Protein AF-A0A1Y1RMB8-F1 (afdb_monomer_lite)

Secondary structure (DSSP, 8-state):
-------------------------TT----S-----------HHHHHHHHHHHHHHHHHHHHHHHHHHHHHHHHHHTTT-TTSEEEEEEEEEEEEE-SSSSSEEEEEEEEPPS-GGGTTEEEE-SSS--EEE-TT-EEEEEEEEEESSGGGS-SEEEEEEEEETTTEEEEEEEESTT------HHHHHHHHHHHHHHHHHHHHHHHHHHHHHHHHHHHHHHHT--

Radius of gyration: 40.77 Å; chains: 1; bounding box: 102×74×93 Å

pLDDT: mean 71.78, std 17.67, range [33.88, 94.31]

Sequence (226 aa):
MTVSPNEYTGSNDLQQDDEIEDRTDDFFSFAGEEDDYEESRGPLGPKLAAAAMMLVAFIIALILLVGGVRTFNEARANEGYEGRSWVISGTIDSVTADLQSDSNVAIYSGALPTDTAMNGKTFISAIADPAQVEAGSQVKFRGSQTGWVSGDFPQEVDALLVQEGDTNLTVARTGDPGSLQPVTADSVASQKRSAMLRLAGAILVFGAGVLGTYRVIRKRNGATAE

Structure (mmCIF, N/CA/C/O backbone):
data_AF-A0A1Y1RMB8-F1
#
_entry.id   AF-A0A1Y1RMB8-F1
#
loop_
_atom_site.group_PDB
_atom_site.id
_atom_site.type_symbol
_atom_site.label_atom_id
_atom_site.label_alt_id
_atom_site.label_comp_id
_atom_site.label_asym_id
_atom_site.label_entity_id
_atom_site.label_seq_id
_atom_site.pdbx_PDB_ins_code
_atom_site.Cartn_x
_atom_site.Cartn_y
_atom_site.Cartn_z
_atom_site.occupancy
_atom_site.B_iso_or_equiv
_atom_site.auth_seq_id
_atom_site.auth_comp_id
_atom_site.auth_asym_id
_atom_site.auth_atom_id
_atom_site.pdbx_PDB_model_num
ATOM 1 N N . MET A 1 1 ? 82.373 -58.681 -32.455 1.00 36.75 1 MET A N 1
ATOM 2 C CA . MET A 1 1 ? 81.147 -59.495 -32.340 1.00 36.75 1 MET A CA 1
ATOM 3 C C . MET A 1 1 ? 80.515 -59.511 -33.725 1.00 36.75 1 MET A C 1
ATOM 5 O O . MET A 1 1 ? 80.302 -58.426 -34.239 1.00 36.75 1 MET A O 1
ATOM 9 N N . THR A 1 2 ? 80.450 -60.701 -34.343 1.00 33.88 2 THR A N 1
ATOM 10 C CA . THR A 1 2 ? 79.543 -61.203 -35.416 1.00 33.88 2 THR A CA 1
ATOM 11 C C . THR A 1 2 ? 78.770 -60.193 -36.287 1.00 33.88 2 THR A C 1
ATOM 13 O O . THR A 1 2 ? 78.196 -59.270 -35.737 1.00 33.88 2 THR A O 1
ATOM 16 N N . VAL A 1 3 ? 78.515 -60.316 -37.594 1.00 35.88 3 VAL A N 1
ATOM 17 C CA . VAL A 1 3 ? 78.610 -61.317 -38.683 1.00 35.88 3 VAL A CA 1
ATOM 18 C C . VAL A 1 3 ? 78.008 -60.548 -39.894 1.00 35.88 3 VAL A C 1
ATOM 20 O O . VAL A 1 3 ? 77.044 -59.814 -39.693 1.00 35.88 3 VAL A O 1
ATOM 23 N N . SER A 1 4 ? 78.512 -60.681 -41.126 1.00 46.84 4 SER A N 1
ATOM 24 C CA . SER A 1 4 ? 77.697 -60.407 -42.339 1.00 46.84 4 SER A CA 1
ATOM 25 C C . SER A 1 4 ? 76.999 -61.708 -42.733 1.00 46.84 4 SER A C 1
ATOM 27 O O . SER A 1 4 ? 77.639 -62.753 -42.581 1.00 46.84 4 SER A O 1
ATOM 29 N N . PRO A 1 5 ? 75.744 -61.705 -43.229 1.00 52.09 5 PRO A N 1
ATOM 30 C CA . PRO A 1 5 ? 75.578 -61.733 -44.698 1.00 52.09 5 PRO A CA 1
ATOM 31 C C . PRO A 1 5 ? 74.215 -61.221 -45.251 1.00 52.09 5 PRO A C 1
ATOM 33 O O . PRO A 1 5 ? 73.266 -61.084 -44.492 1.00 52.09 5 PRO A O 1
ATOM 36 N N . ASN A 1 6 ? 74.186 -60.977 -46.578 1.00 41.75 6 ASN A N 1
ATOM 37 C CA . ASN A 1 6 ? 73.185 -61.354 -47.614 1.00 41.75 6 ASN A CA 1
ATOM 38 C C . ASN A 1 6 ? 71.662 -61.143 -47.373 1.00 41.75 6 ASN A C 1
ATOM 40 O O . ASN A 1 6 ? 71.192 -61.184 -46.253 1.00 41.75 6 ASN A O 1
ATOM 44 N N . GLU A 1 7 ? 70.778 -60.922 -48.356 1.00 36.91 7 GLU A N 1
ATOM 45 C CA . GLU A 1 7 ? 70.615 -61.469 -49.722 1.00 36.91 7 GLU A CA 1
ATOM 46 C C . GLU A 1 7 ? 69.520 -60.614 -50.439 1.00 36.91 7 GLU A C 1
ATOM 48 O O . GLU A 1 7 ? 68.675 -60.037 -49.759 1.00 36.91 7 GLU A O 1
ATOM 53 N N . TYR A 1 8 ? 69.648 -60.295 -51.740 1.00 37.84 8 TYR A N 1
ATOM 54 C CA . TYR A 1 8 ? 68.885 -60.861 -52.889 1.00 37.84 8 TYR A CA 1
ATOM 55 C C . TYR A 1 8 ? 67.345 -60.739 -52.814 1.00 37.84 8 TYR A C 1
ATOM 57 O O . TYR A 1 8 ? 66.761 -60.981 -51.773 1.00 37.84 8 TYR A O 1
ATOM 65 N N . THR A 1 9 ? 66.547 -60.508 -53.861 1.00 37.53 9 THR A N 1
ATOM 66 C CA . THR A 1 9 ? 66.656 -60.163 -55.297 1.00 37.53 9 THR A CA 1
ATOM 67 C C . THR A 1 9 ? 65.223 -60.197 -55.839 1.00 37.53 9 THR A C 1
ATOM 69 O O . THR A 1 9 ? 64.410 -60.970 -55.337 1.00 37.53 9 THR A O 1
ATOM 72 N N . GLY A 1 10 ? 65.002 -59.531 -56.972 1.00 34.19 10 GLY A N 1
ATOM 73 C CA . GLY A 1 10 ? 64.021 -59.957 -57.978 1.00 34.19 10 GLY A CA 1
ATOM 74 C C . GLY A 1 10 ? 62.693 -59.215 -57.880 1.00 34.19 10 GLY A C 1
ATOM 75 O O . GLY A 1 10 ? 62.199 -58.961 -56.792 1.00 34.19 10 GLY A O 1
ATOM 76 N N . SER A 1 11 ? 62.039 -58.824 -58.965 1.00 41.44 11 SER A N 1
ATOM 77 C CA . SER A 1 11 ? 62.218 -59.072 -60.408 1.00 41.44 11 SER A CA 1
ATOM 78 C C . SER A 1 11 ? 61.251 -58.071 -61.084 1.00 41.44 11 SER A C 1
ATOM 80 O O . SER A 1 11 ? 60.232 -57.751 -60.475 1.00 41.44 11 SER A O 1
ATOM 82 N N . ASN A 1 12 ? 61.605 -57.392 -62.183 1.00 39.41 12 ASN A N 1
ATOM 83 C CA . ASN A 1 12 ? 61.287 -57.784 -63.574 1.00 39.41 12 ASN A CA 1
ATOM 84 C C . ASN A 1 12 ? 59.770 -58.001 -63.796 1.00 39.41 12 ASN A C 1
ATOM 86 O O . ASN A 1 12 ? 59.147 -58.716 -63.027 1.00 39.41 12 ASN A O 1
ATOM 90 N N . ASP A 1 13 ? 59.079 -57.509 -64.818 1.00 35.19 13 ASP A N 1
ATOM 91 C CA . ASP A 1 13 ? 59.438 -56.966 -66.124 1.00 35.19 13 ASP A CA 1
ATOM 92 C C . ASP A 1 13 ? 58.171 -56.311 -66.734 1.00 35.19 13 ASP A C 1
ATOM 94 O O . ASP A 1 13 ? 57.103 -56.264 -66.127 1.00 35.19 13 ASP A O 1
ATOM 98 N N . LEU A 1 14 ? 58.365 -55.771 -67.931 1.00 40.53 14 LEU A N 1
ATOM 99 C CA . LEU A 1 14 ? 57.579 -54.851 -68.753 1.00 40.53 14 LEU A CA 1
ATOM 100 C C . LEU A 1 14 ? 56.275 -55.382 -69.399 1.00 40.53 14 LEU A C 1
ATOM 102 O O . LEU A 1 14 ? 56.079 -56.582 -69.534 1.00 40.53 14 LEU A O 1
ATOM 106 N N . GLN A 1 15 ? 55.547 -54.405 -69.979 1.00 39.28 15 GLN A N 1
ATOM 107 C CA . GLN A 1 15 ? 54.589 -54.447 -71.112 1.00 39.28 15 GLN A CA 1
ATOM 108 C C . GLN A 1 15 ? 53.170 -54.994 -70.825 1.00 39.28 15 GLN A C 1
ATOM 110 O O . GLN A 1 15 ? 53.006 -56.120 -70.384 1.00 39.28 15 GLN A O 1
ATOM 115 N N . GLN A 1 16 ? 52.142 -54.128 -70.873 1.00 41.53 16 GLN A N 1
ATOM 116 C CA . GLN A 1 16 ? 51.268 -53.809 -72.034 1.00 41.53 16 GLN A CA 1
ATOM 117 C C . GLN A 1 16 ? 50.315 -54.959 -72.393 1.00 41.53 16 GLN A C 1
ATOM 119 O O . GLN A 1 16 ? 50.762 -55.971 -72.913 1.00 41.53 16 GLN A O 1
ATOM 124 N N . ASP A 1 17 ? 49.023 -54.807 -72.082 1.00 40.44 17 ASP A N 1
ATOM 125 C CA . ASP A 1 17 ? 47.954 -54.585 -73.072 1.00 40.44 17 ASP A CA 1
ATOM 126 C C . ASP A 1 17 ? 46.557 -54.595 -72.405 1.00 40.44 17 ASP A C 1
ATOM 128 O O . ASP A 1 17 ? 46.399 -55.035 -71.267 1.00 40.44 17 ASP A O 1
ATOM 132 N N . ASP A 1 18 ? 45.583 -54.081 -73.162 1.00 43.81 18 ASP A N 1
ATOM 133 C CA . ASP A 1 18 ? 44.122 -54.243 -73.059 1.00 43.81 18 ASP A CA 1
ATOM 134 C C . ASP A 1 18 ? 43.271 -53.142 -72.382 1.00 43.81 18 ASP A C 1
ATOM 136 O O . ASP A 1 18 ? 43.139 -53.015 -71.166 1.00 43.81 18 ASP A O 1
ATOM 140 N N . GLU A 1 19 ? 42.674 -52.349 -73.281 1.00 44.59 19 GLU A N 1
ATOM 141 C CA . GLU A 1 19 ? 41.335 -51.744 -73.284 1.00 44.59 19 GLU A CA 1
ATOM 142 C C . GLU A 1 19 ? 40.461 -51.912 -72.028 1.00 44.59 19 GLU A C 1
ATOM 144 O O . GLU A 1 19 ? 39.952 -52.994 -71.749 1.00 44.59 19 GLU A O 1
ATOM 149 N N . ILE A 1 20 ? 40.099 -50.782 -71.408 1.00 42.00 20 ILE A N 1
ATOM 150 C CA . ILE A 1 20 ? 38.716 -50.555 -70.969 1.00 42.00 20 ILE A CA 1
ATOM 151 C C . ILE A 1 20 ? 38.308 -49.153 -71.428 1.00 42.00 20 ILE A C 1
ATOM 153 O O . ILE A 1 20 ? 38.739 -48.135 -70.889 1.00 42.00 20 ILE A O 1
ATOM 157 N N . GLU A 1 21 ? 37.485 -49.125 -72.469 1.00 48.44 21 GLU A N 1
ATOM 158 C CA . GLU A 1 21 ? 36.633 -47.998 -72.815 1.00 48.44 21 GLU A CA 1
ATOM 159 C C . GLU A 1 21 ? 35.568 -47.896 -71.713 1.00 48.44 21 GLU A C 1
ATOM 161 O O . GLU A 1 21 ? 34.616 -48.672 -71.706 1.00 48.44 21 GLU A O 1
ATOM 166 N N . ASP A 1 22 ? 35.743 -46.982 -70.752 1.00 46.16 22 ASP A N 1
ATOM 167 C CA . ASP A 1 22 ? 34.655 -46.596 -69.855 1.00 46.16 22 ASP A CA 1
ATOM 168 C C . ASP A 1 22 ? 34.477 -45.079 -69.823 1.00 46.16 22 ASP A C 1
ATOM 170 O O . ASP A 1 22 ? 35.371 -44.270 -69.568 1.00 46.16 22 ASP A O 1
ATOM 174 N N . ARG A 1 23 ? 33.259 -44.726 -70.188 1.00 51.09 23 ARG A N 1
ATOM 175 C CA . ARG A 1 23 ? 32.706 -43.405 -70.395 1.00 51.09 23 ARG A CA 1
ATOM 176 C C . ARG A 1 23 ? 32.239 -42.872 -69.049 1.00 51.09 23 ARG A C 1
ATOM 178 O O . ARG A 1 23 ? 31.164 -43.279 -68.639 1.00 51.09 23 ARG A O 1
ATOM 185 N N . THR A 1 24 ? 32.997 -41.954 -68.451 1.00 48.81 24 THR A N 1
ATOM 186 C CA . THR A 1 24 ? 32.641 -41.001 -67.367 1.00 48.81 24 THR A CA 1
ATOM 187 C C . THR A 1 24 ? 33.987 -40.504 -66.823 1.00 48.81 24 THR A C 1
ATOM 189 O O . THR A 1 24 ? 34.801 -41.313 -66.409 1.00 48.81 24 THR A O 1
ATOM 192 N N . ASP A 1 25 ? 34.399 -39.245 -66.940 1.00 44.91 25 ASP A N 1
ATOM 193 C CA . ASP A 1 25 ? 33.859 -38.141 -66.157 1.00 44.91 25 ASP A CA 1
ATOM 194 C C . ASP A 1 25 ? 34.480 -36.805 -66.609 1.00 44.91 25 ASP A C 1
ATOM 196 O O . ASP A 1 25 ? 35.634 -36.496 -66.301 1.00 44.91 25 ASP A O 1
ATOM 200 N N . ASP A 1 26 ? 33.672 -35.959 -67.251 1.00 46.50 26 ASP A N 1
ATOM 201 C CA . ASP A 1 26 ? 33.851 -34.500 -67.302 1.00 46.50 26 ASP A CA 1
ATOM 202 C C . ASP A 1 26 ? 33.587 -33.889 -65.902 1.00 46.50 26 ASP A C 1
ATOM 204 O O . ASP A 1 26 ? 32.696 -33.060 -65.723 1.00 46.50 26 ASP A O 1
ATOM 208 N N . PHE A 1 27 ? 34.298 -34.347 -64.863 1.00 48.06 27 PHE A N 1
ATOM 209 C CA . PHE A 1 27 ? 34.035 -33.959 -63.464 1.00 48.06 27 PHE A CA 1
ATOM 210 C C . PHE A 1 27 ? 35.146 -33.098 -62.833 1.00 48.06 27 PHE A C 1
ATOM 212 O O . PHE A 1 27 ? 34.933 -32.495 -61.784 1.00 48.06 27 PHE A O 1
ATOM 219 N N . PHE A 1 28 ? 36.320 -32.967 -63.466 1.00 44.88 28 PHE A N 1
ATOM 220 C CA . PHE A 1 28 ? 37.483 -32.300 -62.853 1.00 44.88 28 PHE A CA 1
ATOM 221 C C . PHE A 1 28 ? 38.149 -31.203 -63.703 1.00 44.88 28 PHE A C 1
ATOM 223 O O . PHE A 1 28 ? 39.352 -30.978 -63.585 1.00 44.88 28 PHE A O 1
ATOM 230 N N . SER A 1 29 ? 37.387 -30.448 -64.500 1.00 49.78 29 SER A N 1
ATOM 231 C CA . SER A 1 29 ? 37.848 -29.153 -65.038 1.00 49.78 29 SER A CA 1
ATOM 232 C C . SER A 1 29 ? 37.195 -27.967 -64.313 1.00 49.78 29 SER A C 1
ATOM 234 O O . SER A 1 29 ? 36.614 -27.088 -64.941 1.00 49.78 29 SER A O 1
ATOM 236 N N . PHE A 1 30 ? 37.288 -27.923 -62.983 1.00 48.44 30 PHE A N 1
ATOM 237 C CA . PHE A 1 30 ? 37.061 -26.691 -62.216 1.00 48.44 30 PHE A CA 1
ATOM 238 C C . PHE A 1 30 ? 38.397 -25.964 -62.052 1.00 48.44 30 PHE A C 1
ATOM 240 O O . PHE A 1 30 ? 39.021 -25.985 -60.995 1.00 48.44 30 PHE A O 1
ATOM 247 N N . ALA A 1 31 ? 38.868 -25.357 -63.138 1.00 53.72 31 ALA A N 1
ATOM 248 C CA . ALA A 1 31 ? 39.937 -24.373 -63.090 1.00 53.72 31 ALA A CA 1
ATOM 249 C C . ALA A 1 31 ? 39.354 -23.023 -63.517 1.00 53.72 31 ALA A C 1
ATOM 251 O O . ALA A 1 31 ? 39.164 -22.781 -64.704 1.00 53.72 31 ALA A O 1
ATOM 252 N N . GLY A 1 32 ? 39.107 -22.158 -62.531 1.00 54.03 32 GLY A N 1
ATOM 253 C CA . GLY A 1 32 ? 39.120 -20.711 -62.735 1.00 54.03 32 GLY A CA 1
ATOM 254 C C . GLY A 1 32 ? 37.791 -20.028 -63.040 1.00 54.03 32 GLY A C 1
ATOM 255 O O . GLY A 1 32 ? 37.734 -19.252 -63.982 1.00 54.03 32 GLY A O 1
ATOM 256 N N . GLU A 1 33 ? 36.773 -20.238 -62.209 1.00 47.31 33 GLU A N 1
ATOM 257 C CA . GLU A 1 33 ? 35.762 -19.202 -61.954 1.00 47.31 33 GLU A CA 1
ATOM 258 C C . GLU A 1 33 ? 35.290 -19.354 -60.500 1.00 47.31 33 GLU A C 1
ATOM 260 O O . GLU A 1 33 ? 34.179 -19.778 -60.192 1.00 47.31 33 GLU A O 1
ATOM 265 N N . GLU A 1 34 ? 36.212 -19.087 -59.570 1.00 47.06 34 GLU A N 1
ATOM 266 C CA . GLU A 1 34 ? 35.826 -18.600 -58.247 1.00 47.06 34 GLU A CA 1
ATOM 267 C C . GLU A 1 34 ?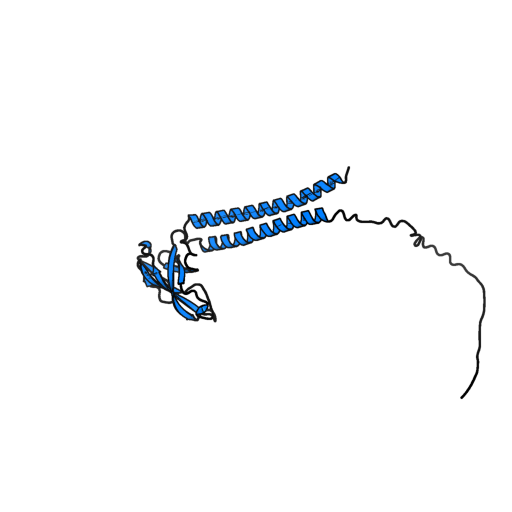 35.278 -17.187 -58.467 1.00 47.06 34 GLU A C 1
ATOM 269 O O . GLU A 1 34 ? 35.978 -16.190 -58.305 1.00 47.06 34 GLU A O 1
ATOM 274 N N . ASP A 1 35 ? 34.023 -17.104 -58.907 1.00 43.78 35 ASP A N 1
ATOM 275 C CA . ASP A 1 35 ? 33.212 -15.943 -58.588 1.00 43.78 35 ASP A CA 1
ATOM 276 C C . ASP A 1 35 ? 33.078 -15.956 -57.069 1.00 43.78 35 ASP A C 1
ATOM 278 O O . ASP A 1 35 ? 32.252 -16.665 -56.483 1.00 43.78 35 ASP A O 1
ATOM 282 N N . ASP A 1 36 ? 33.973 -15.209 -56.431 1.00 40.34 36 ASP A N 1
ATOM 283 C CA . ASP A 1 36 ? 33.836 -14.768 -55.063 1.00 40.34 36 ASP A CA 1
ATOM 284 C C . ASP A 1 36 ? 32.428 -14.184 -54.912 1.00 40.34 36 ASP A C 1
ATOM 286 O O . ASP A 1 36 ? 32.159 -13.017 -55.208 1.00 40.34 36 ASP A O 1
ATOM 290 N N . TYR A 1 37 ? 31.505 -14.988 -54.387 1.00 44.53 37 TYR A N 1
ATOM 291 C CA . TYR A 1 37 ? 30.363 -14.473 -53.655 1.00 44.53 37 TYR A CA 1
ATOM 292 C C . TYR A 1 37 ? 30.914 -13.849 -52.369 1.00 44.53 37 TYR A C 1
ATOM 294 O O . TYR A 1 37 ? 30.660 -14.320 -51.258 1.00 44.53 37 TYR A O 1
ATOM 302 N N . GLU A 1 38 ? 31.659 -12.749 -52.502 1.00 44.88 38 GLU A N 1
ATOM 303 C CA . GLU A 1 38 ? 31.630 -11.717 -51.493 1.00 44.88 38 GLU A CA 1
ATOM 304 C C . GLU A 1 38 ? 30.163 -11.296 -51.417 1.00 44.88 38 GLU A C 1
ATOM 306 O O . GLU A 1 38 ? 29.687 -10.426 -52.150 1.00 44.88 38 GLU A O 1
ATOM 311 N N . GLU A 1 39 ? 29.403 -11.947 -50.531 1.00 47.41 39 GLU A N 1
ATOM 312 C CA . GLU A 1 39 ? 28.213 -11.351 -49.957 1.00 47.41 39 GLU A CA 1
ATOM 313 C C . GLU A 1 39 ? 28.717 -10.050 -49.352 1.00 47.41 39 GLU A C 1
ATOM 315 O O . GLU A 1 39 ? 29.247 -10.036 -48.238 1.00 47.41 39 GLU A O 1
ATOM 320 N N . SER A 1 40 ? 28.674 -8.985 -50.159 1.00 46.59 40 SER A N 1
ATOM 321 C CA . SER A 1 40 ? 29.260 -7.707 -49.828 1.00 46.59 40 SER A CA 1
ATOM 322 C C . SER A 1 40 ? 28.612 -7.320 -48.515 1.00 46.59 40 SER A C 1
ATOM 324 O O . SER A 1 40 ? 27.416 -7.003 -48.454 1.00 46.59 40 SER A O 1
ATOM 326 N N . ARG A 1 41 ? 29.371 -7.478 -47.423 1.00 55.31 41 ARG A N 1
ATOM 327 C CA . ARG A 1 41 ? 28.952 -7.130 -46.072 1.00 55.31 41 ARG A CA 1
ATOM 328 C C . ARG A 1 41 ? 28.900 -5.616 -46.072 1.00 55.31 41 ARG A C 1
ATOM 330 O O . ARG A 1 41 ? 29.806 -4.947 -45.585 1.00 55.31 41 ARG A O 1
ATOM 337 N N . GLY A 1 42 ? 27.834 -5.080 -46.669 1.00 57.84 42 GLY A N 1
ATOM 338 C CA . GLY A 1 42 ? 27.555 -3.661 -46.706 1.00 57.84 42 GLY A CA 1
ATOM 339 C C . GLY A 1 42 ? 27.672 -3.135 -45.281 1.00 57.84 42 GLY A C 1
ATOM 340 O O . GLY A 1 42 ? 27.341 -3.876 -44.344 1.00 57.84 42 GLY A O 1
ATOM 341 N N . PRO A 1 43 ? 28.178 -1.904 -45.109 1.00 57.47 43 PRO A N 1
ATOM 342 C CA . PRO A 1 43 ? 28.735 -1.431 -43.852 1.00 57.47 43 PRO A CA 1
ATOM 343 C C . PRO A 1 43 ? 27.833 -1.828 -42.683 1.00 57.47 43 PRO A C 1
ATOM 345 O O . PRO A 1 43 ? 26.634 -1.541 -42.676 1.00 57.47 43 PRO A O 1
ATOM 348 N N . LEU A 1 44 ? 28.401 -2.534 -41.703 1.00 59.91 44 LEU A N 1
ATOM 349 C CA . LEU A 1 44 ? 27.686 -2.988 -40.505 1.00 59.91 44 LEU A CA 1
ATOM 350 C C . LEU A 1 44 ? 27.016 -1.817 -39.764 1.00 59.91 44 LEU A C 1
ATOM 352 O O . LEU A 1 44 ? 26.006 -2.020 -39.100 1.00 59.91 44 LEU A O 1
ATOM 356 N N . GLY A 1 45 ? 27.515 -0.589 -39.944 1.00 65.19 45 GLY A N 1
ATOM 357 C C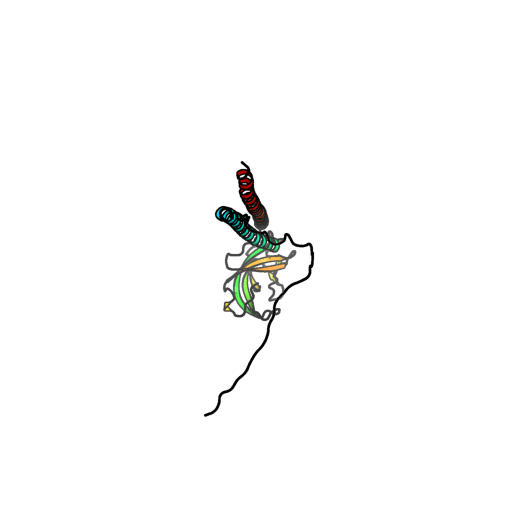A . GLY A 1 45 ? 27.016 0.648 -39.335 1.00 65.19 45 GLY A CA 1
ATOM 358 C C . GLY A 1 45 ? 25.491 0.825 -39.384 1.00 65.19 45 GLY A C 1
ATOM 359 O O . GLY A 1 45 ? 24.869 0.846 -38.328 1.00 65.19 45 GLY A O 1
ATOM 360 N N . PRO A 1 46 ? 24.841 0.920 -40.557 1.00 64.56 46 PRO A N 1
ATOM 361 C CA . PRO A 1 46 ? 23.387 1.088 -40.662 1.00 64.56 46 PRO A CA 1
ATOM 362 C C . PRO A 1 46 ? 22.552 -0.096 -40.148 1.00 64.56 46 PRO A C 1
ATOM 364 O O . PRO A 1 46 ? 21.491 0.133 -39.566 1.00 64.56 46 PRO A O 1
ATOM 367 N N . LYS A 1 47 ? 23.000 -1.350 -40.328 1.00 67.56 47 LYS A N 1
ATOM 368 C CA . LYS A 1 47 ? 22.298 -2.531 -39.777 1.00 67.56 47 LYS A CA 1
ATOM 369 C C . LYS A 1 47 ? 22.372 -2.533 -38.243 1.00 67.56 47 LYS A C 1
ATOM 371 O O . LYS A 1 47 ? 21.357 -2.747 -37.586 1.00 67.56 47 LYS A O 1
ATOM 376 N N . LEU A 1 48 ? 23.541 -2.212 -37.687 1.00 73.56 48 LEU A N 1
ATOM 377 C CA . LEU A 1 48 ? 23.753 -2.043 -36.250 1.00 73.56 48 LEU A CA 1
ATOM 378 C C . LEU A 1 48 ? 22.992 -0.831 -35.696 1.00 73.56 48 LEU A C 1
ATOM 380 O O . LEU A 1 48 ? 22.433 -0.927 -34.612 1.00 73.56 48 LEU A O 1
ATOM 384 N N . ALA A 1 49 ? 22.889 0.274 -36.439 1.00 73.69 49 ALA A N 1
ATOM 385 C CA . ALA A 1 49 ? 22.121 1.453 -36.032 1.00 73.69 49 ALA A CA 1
ATOM 386 C C . ALA A 1 49 ? 20.607 1.180 -35.999 1.00 73.69 49 ALA A C 1
ATOM 388 O O . ALA A 1 49 ? 19.926 1.589 -35.060 1.00 73.69 49 ALA A O 1
ATOM 389 N N . ALA A 1 50 ? 20.076 0.451 -36.987 1.00 73.12 50 ALA A N 1
ATOM 390 C CA . ALA A 1 50 ? 18.683 0.005 -36.979 1.00 73.12 50 ALA A CA 1
ATOM 391 C C . ALA A 1 50 ? 18.413 -0.981 -35.827 1.00 73.12 50 ALA A C 1
ATOM 393 O O . ALA A 1 50 ? 17.424 -0.826 -35.110 1.00 73.12 50 ALA A O 1
ATOM 394 N N . ALA A 1 51 ? 19.315 -1.942 -35.600 1.00 76.56 51 ALA A N 1
ATOM 395 C CA . ALA A 1 51 ? 19.225 -2.868 -34.472 1.00 76.56 51 ALA A CA 1
ATOM 396 C C . ALA A 1 51 ? 19.302 -2.139 -33.118 1.00 76.56 51 ALA A C 1
ATOM 398 O O . ALA A 1 51 ? 18.512 -2.428 -32.223 1.00 76.56 51 ALA A O 1
ATOM 399 N N . ALA A 1 52 ? 20.182 -1.143 -32.982 1.00 78.44 52 ALA A N 1
ATOM 400 C CA . ALA A 1 52 ? 20.304 -0.326 -31.778 1.00 78.44 52 ALA A CA 1
ATOM 401 C C . ALA A 1 52 ? 19.040 0.509 -31.519 1.00 78.44 52 ALA A C 1
ATOM 403 O O . ALA A 1 52 ? 18.556 0.545 -30.390 1.00 78.44 52 ALA A O 1
ATOM 404 N N . MET A 1 53 ? 18.449 1.123 -32.552 1.00 76.31 53 MET A N 1
ATOM 405 C CA . MET A 1 53 ? 17.172 1.838 -32.414 1.00 76.31 53 MET A CA 1
ATOM 406 C C . MET A 1 53 ? 16.034 0.910 -31.978 1.00 76.31 53 MET A C 1
ATOM 408 O O . MET A 1 53 ? 15.244 1.278 -31.109 1.00 76.31 53 MET A O 1
ATOM 412 N N . MET A 1 54 ? 15.968 -0.303 -32.534 1.00 78.44 54 MET A N 1
ATOM 413 C CA . MET A 1 54 ? 14.978 -1.302 -32.127 1.00 78.44 54 MET A CA 1
ATOM 414 C C . MET A 1 54 ? 15.183 -1.748 -30.679 1.00 78.44 54 MET A C 1
ATOM 416 O O . MET A 1 54 ? 14.215 -1.840 -29.929 1.00 78.44 54 MET A O 1
ATOM 420 N N . LEU A 1 55 ? 16.434 -1.977 -30.273 1.00 81.06 55 LEU A N 1
ATOM 421 C CA . LEU A 1 55 ? 16.788 -2.363 -28.911 1.00 81.06 55 LEU A CA 1
ATOM 422 C C . LEU A 1 55 ? 16.385 -1.278 -27.904 1.00 81.06 55 LEU A C 1
ATOM 424 O O . LEU A 1 55 ? 15.763 -1.580 -26.890 1.00 81.06 55 LEU A O 1
ATOM 428 N N . VAL A 1 56 ? 16.677 -0.010 -28.202 1.00 83.75 56 VAL A N 1
ATOM 429 C CA . VAL A 1 56 ? 16.293 1.121 -27.345 1.00 83.75 56 VAL A CA 1
ATOM 430 C C . VAL A 1 56 ? 14.770 1.245 -27.252 1.00 83.75 56 VAL A C 1
ATOM 432 O O . VAL A 1 56 ? 14.237 1.348 -26.148 1.00 83.75 56 VAL A O 1
ATOM 435 N N . ALA A 1 57 ? 14.052 1.173 -28.377 1.00 76.62 57 ALA A N 1
ATOM 436 C CA . ALA A 1 57 ? 12.588 1.209 -28.381 1.00 76.62 57 ALA A CA 1
ATOM 437 C C . ALA A 1 57 ? 11.982 0.040 -27.585 1.00 76.62 57 ALA A C 1
ATOM 439 O O . ALA A 1 57 ? 11.017 0.231 -26.845 1.00 76.62 57 ALA A O 1
ATOM 440 N N . PHE A 1 58 ? 12.574 -1.152 -27.689 1.00 79.94 58 PHE A N 1
ATOM 441 C CA . PHE A 1 58 ? 12.157 -2.333 -26.941 1.00 79.94 58 PHE A CA 1
ATOM 442 C C . PHE A 1 58 ? 12.377 -2.175 -25.431 1.00 79.94 58 PHE A C 1
ATOM 444 O O . PHE A 1 58 ? 11.470 -2.461 -24.652 1.00 79.94 58 PHE A O 1
ATOM 451 N N . ILE A 1 59 ? 13.535 -1.661 -25.007 1.00 84.31 59 ILE A N 1
ATOM 452 C CA . ILE A 1 59 ? 13.825 -1.400 -23.589 1.00 84.31 59 ILE A CA 1
ATOM 453 C C . ILE A 1 59 ? 12.850 -0.359 -23.022 1.00 84.31 59 ILE A C 1
ATOM 455 O O . ILE A 1 59 ? 12.288 -0.564 -21.947 1.00 84.31 59 ILE A O 1
ATOM 459 N N . ILE A 1 60 ? 12.591 0.727 -23.755 1.00 80.81 60 ILE A N 1
ATOM 460 C CA . ILE A 1 60 ? 11.625 1.755 -23.337 1.00 80.81 60 ILE A CA 1
ATOM 461 C C . ILE A 1 60 ? 10.213 1.162 -23.234 1.00 80.81 60 ILE A C 1
ATOM 463 O O . ILE A 1 60 ? 9.518 1.404 -22.247 1.00 80.81 60 ILE A O 1
ATOM 467 N N . ALA A 1 61 ? 9.796 0.348 -24.208 1.00 77.88 61 ALA A N 1
ATOM 468 C CA . ALA A 1 61 ? 8.505 -0.332 -24.171 1.00 77.88 61 ALA A CA 1
ATOM 469 C C . ALA A 1 61 ? 8.393 -1.279 -22.965 1.00 77.88 61 ALA A C 1
ATOM 471 O O . ALA A 1 61 ? 7.366 -1.274 -22.289 1.00 77.88 61 ALA A O 1
ATOM 472 N N . LEU A 1 62 ? 9.453 -2.026 -22.641 1.00 78.38 62 LEU A N 1
ATOM 473 C CA . LEU A 1 62 ? 9.503 -2.881 -21.454 1.00 78.38 62 LEU A CA 1
ATOM 474 C C . LEU A 1 62 ? 9.354 -2.083 -20.158 1.00 78.38 62 LEU A C 1
ATOM 476 O O . LEU A 1 62 ? 8.556 -2.462 -19.304 1.00 78.38 62 LEU A O 1
ATOM 480 N N . ILE A 1 63 ? 10.070 -0.965 -20.016 1.00 79.62 63 ILE A N 1
ATOM 481 C CA . ILE A 1 63 ? 9.968 -0.099 -18.832 1.00 79.62 63 ILE A CA 1
ATOM 482 C C . ILE A 1 63 ? 8.535 0.426 -18.672 1.00 79.62 63 ILE A C 1
ATOM 484 O O . ILE A 1 63 ? 7.970 0.366 -17.577 1.00 79.62 63 ILE A O 1
ATOM 488 N N . LEU A 1 64 ? 7.922 0.893 -19.763 1.00 71.94 64 LEU A N 1
ATOM 489 C CA . LEU A 1 64 ? 6.539 1.373 -19.758 1.00 71.94 64 LEU A CA 1
ATOM 490 C C . LEU A 1 64 ? 5.542 0.264 -19.406 1.00 71.94 64 LEU A C 1
ATOM 492 O O . LEU A 1 64 ? 4.581 0.519 -18.680 1.00 71.94 64 LEU A O 1
ATOM 496 N N . LEU A 1 65 ? 5.778 -0.959 -19.880 1.00 72.81 65 LEU A N 1
ATOM 497 C CA . LEU A 1 65 ? 4.901 -2.102 -19.646 1.00 72.81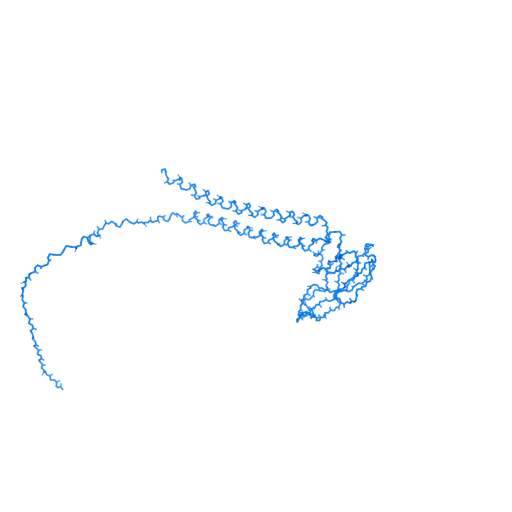 65 LEU A CA 1
ATOM 498 C C . LEU A 1 65 ? 5.009 -2.603 -18.200 1.00 72.81 65 LEU A C 1
ATOM 500 O O . LEU A 1 65 ? 3.984 -2.783 -17.546 1.00 72.81 65 LEU A O 1
ATOM 504 N N . VAL A 1 66 ? 6.222 -2.724 -17.651 1.00 70.56 66 VAL A N 1
ATOM 505 C CA . VAL A 1 66 ? 6.444 -3.073 -16.235 1.00 70.56 66 VAL A CA 1
ATOM 506 C C . VAL A 1 66 ? 5.855 -2.005 -15.309 1.00 70.56 66 VAL A C 1
ATOM 508 O O . VAL A 1 66 ? 5.138 -2.332 -14.359 1.00 70.56 66 VAL A O 1
ATOM 511 N N . GLY A 1 67 ? 6.100 -0.725 -15.604 1.00 64.69 67 GLY A N 1
ATOM 512 C CA . GLY A 1 67 ? 5.512 0.386 -14.856 1.00 64.69 67 GLY A CA 1
ATOM 513 C C . GLY A 1 67 ? 3.984 0.439 -14.969 1.00 64.69 67 GLY A C 1
ATOM 514 O O . GLY A 1 67 ? 3.312 0.765 -13.993 1.00 64.69 67 GLY A O 1
ATOM 515 N N . GLY A 1 68 ? 3.431 0.090 -16.134 1.00 59.47 68 GLY A N 1
ATOM 516 C CA . GLY A 1 68 ? 1.992 0.003 -16.381 1.00 59.47 68 GLY A CA 1
ATOM 517 C C . GLY A 1 68 ? 1.321 -1.122 -15.593 1.00 59.47 68 GLY A C 1
ATOM 518 O O . GLY A 1 68 ? 0.321 -0.873 -14.919 1.00 59.47 68 GLY A O 1
ATOM 519 N N . VAL A 1 69 ? 1.897 -2.329 -15.610 1.00 61.91 69 VAL A N 1
ATOM 520 C CA . VAL A 1 69 ? 1.382 -3.497 -14.871 1.00 61.91 69 VAL A CA 1
ATOM 521 C C . VAL A 1 69 ? 1.373 -3.241 -13.365 1.00 61.91 69 VAL A C 1
ATOM 523 O O . VAL A 1 69 ? 0.374 -3.538 -12.714 1.00 61.91 69 VAL A O 1
ATOM 526 N N . ARG A 1 70 ? 2.428 -2.628 -12.807 1.00 61.12 70 ARG A N 1
ATOM 527 C CA . ARG A 1 70 ? 2.438 -2.243 -11.384 1.00 61.12 70 ARG A CA 1
ATOM 528 C C . ARG A 1 70 ? 1.300 -1.287 -11.042 1.00 61.12 70 ARG A C 1
ATOM 530 O O . ARG A 1 70 ? 0.519 -1.586 -10.146 1.00 61.12 70 ARG A O 1
ATOM 537 N N . THR A 1 71 ? 1.132 -0.209 -11.811 1.00 59.19 71 THR A N 1
ATOM 538 C CA . THR A 1 71 ? 0.035 0.741 -11.564 1.00 59.19 71 THR A CA 1
ATOM 539 C C . THR A 1 71 ? -1.350 0.142 -11.766 1.00 59.19 71 THR A C 1
ATOM 541 O O . THR A 1 71 ? -2.296 0.552 -11.104 1.00 59.19 71 THR A O 1
ATOM 544 N N . PHE A 1 72 ? -1.490 -0.837 -12.662 1.00 56.72 72 PHE A N 1
ATOM 545 C CA . PHE A 1 72 ? -2.753 -1.539 -12.859 1.00 56.72 72 PHE A CA 1
ATOM 546 C C . PHE A 1 72 ? -3.072 -2.473 -11.685 1.00 56.72 72 PHE A C 1
ATOM 548 O O . PHE A 1 72 ? -4.214 -2.522 -11.238 1.00 56.72 72 PHE A O 1
ATOM 555 N N . ASN A 1 73 ? -2.069 -3.169 -11.144 1.00 58.34 73 ASN A N 1
ATOM 556 C CA . ASN A 1 73 ? -2.235 -3.997 -9.950 1.00 58.34 73 ASN A CA 1
ATOM 557 C C . ASN A 1 73 ? -2.540 -3.152 -8.708 1.00 58.34 73 ASN A C 1
ATOM 559 O O . ASN A 1 73 ? -3.404 -3.536 -7.928 1.00 58.34 73 ASN A O 1
ATOM 563 N N . GLU A 1 74 ? -1.906 -1.988 -8.552 1.00 57.88 74 GLU A N 1
ATOM 564 C CA . GLU A 1 74 ? -2.246 -1.015 -7.503 1.00 57.88 74 GLU A CA 1
ATOM 565 C C . GLU A 1 74 ? -3.681 -0.496 -7.663 1.00 57.88 74 GLU A C 1
ATOM 567 O O . GLU A 1 74 ? -4.434 -0.471 -6.694 1.00 57.88 74 GLU A O 1
ATOM 572 N N . ALA A 1 75 ? -4.097 -0.153 -8.888 1.00 54.03 75 ALA A N 1
ATOM 573 C CA . ALA A 1 75 ? -5.462 0.289 -9.166 1.00 54.03 75 ALA A CA 1
ATOM 574 C C . ALA A 1 75 ? -6.493 -0.807 -8.860 1.00 54.03 75 ALA A C 1
ATOM 576 O O . ALA A 1 75 ? -7.526 -0.515 -8.268 1.00 54.03 75 ALA A O 1
ATOM 577 N N . ARG A 1 76 ? -6.202 -2.067 -9.207 1.00 56.88 76 ARG A N 1
ATOM 578 C CA . ARG A 1 76 ? -7.071 -3.217 -8.916 1.00 56.88 76 ARG A CA 1
ATOM 579 C C . ARG A 1 76 ? -7.103 -3.563 -7.429 1.00 56.88 76 ARG A C 1
ATOM 581 O O . ARG A 1 76 ? -8.154 -3.913 -6.912 1.00 56.88 76 ARG A O 1
ATOM 588 N N . ALA A 1 77 ? -5.977 -3.428 -6.732 1.00 58.78 77 ALA A N 1
ATOM 589 C CA . ALA A 1 77 ? -5.915 -3.583 -5.283 1.00 58.78 77 ALA A CA 1
ATOM 590 C C . ALA A 1 77 ? -6.661 -2.465 -4.537 1.00 58.78 77 ALA A C 1
ATOM 592 O O . ALA A 1 77 ? -6.970 -2.641 -3.367 1.00 58.78 77 ALA A O 1
ATOM 593 N N . ASN A 1 78 ? -6.936 -1.332 -5.193 1.00 59.12 78 ASN A N 1
ATOM 594 C CA . ASN A 1 78 ? -7.687 -0.203 -4.644 1.00 59.12 78 ASN A CA 1
ATOM 595 C C . ASN A 1 78 ? -9.147 -0.133 -5.156 1.00 59.12 78 ASN A C 1
ATOM 597 O O . ASN A 1 78 ? -9.908 0.723 -4.698 1.00 59.12 78 ASN A O 1
ATOM 601 N N . GLU A 1 79 ? -9.557 -0.999 -6.095 1.00 57.62 79 GLU A N 1
ATOM 602 C CA . GLU A 1 79 ? -10.942 -1.065 -6.580 1.00 57.62 79 GLU A CA 1
ATOM 603 C C . GLU A 1 79 ? -11.877 -1.478 -5.433 1.00 57.62 79 GLU A C 1
ATOM 605 O O . GLU A 1 79 ? -11.722 -2.541 -4.842 1.00 57.62 79 GLU A O 1
ATOM 610 N N . GLY A 1 80 ? -12.864 -0.630 -5.124 1.00 57.59 80 GLY A N 1
ATOM 611 C CA . GLY A 1 80 ? -13.836 -0.860 -4.046 1.00 57.59 80 GLY A CA 1
ATOM 612 C C . GLY A 1 80 ? -13.569 -0.090 -2.747 1.00 57.59 80 GLY A C 1
ATOM 613 O O . GLY A 1 80 ? -14.450 -0.049 -1.891 1.00 57.59 80 GLY A O 1
ATOM 614 N N . TYR A 1 81 ? -12.419 0.582 -2.613 1.00 66.88 81 TYR A N 1
ATOM 615 C CA . TYR A 1 81 ? -12.074 1.388 -1.424 1.00 66.88 81 TYR A CA 1
ATOM 616 C C . TYR A 1 81 ? -12.382 2.886 -1.568 1.00 66.88 81 TYR A C 1
ATOM 618 O O . TYR A 1 81 ? -12.095 3.680 -0.666 1.00 66.88 81 TYR A O 1
ATOM 626 N N . GLU A 1 82 ? -12.960 3.282 -2.704 1.00 66.69 82 GLU A N 1
ATOM 627 C CA . GLU A 1 82 ? -13.244 4.673 -3.056 1.00 66.69 82 GLU A CA 1
ATOM 628 C C . GLU A 1 82 ? -14.181 5.328 -2.032 1.00 66.69 82 GLU A C 1
ATOM 630 O O . GLU A 1 82 ? -15.326 4.908 -1.851 1.00 66.69 82 GLU A O 1
ATOM 635 N N . GLY A 1 83 ? -13.683 6.358 -1.338 1.00 65.94 83 GLY A N 1
ATOM 636 C CA . GLY A 1 83 ? -14.456 7.082 -0.319 1.00 65.94 83 GLY A CA 1
ATOM 637 C C . GLY A 1 83 ? -14.787 6.253 0.929 1.00 65.94 83 GLY A C 1
ATOM 638 O O . GLY A 1 83 ? -15.633 6.651 1.726 1.00 65.94 83 GLY A O 1
ATOM 639 N N . ARG A 1 84 ? -14.139 5.094 1.086 1.00 80.50 84 ARG A N 1
ATOM 640 C CA . ARG A 1 84 ? -14.327 4.127 2.177 1.00 80.50 84 ARG A CA 1
ATOM 641 C C . ARG A 1 84 ? -12.996 3.709 2.794 1.00 80.50 84 ARG A C 1
ATOM 643 O O . ARG A 1 84 ? -12.865 2.605 3.318 1.00 80.50 84 ARG A O 1
ATOM 650 N N . SER A 1 85 ? -11.991 4.565 2.675 1.00 85.81 85 SER A N 1
ATOM 651 C CA . SER A 1 85 ? -10.660 4.299 3.191 1.00 85.81 85 SER A CA 1
ATOM 652 C C . SER A 1 85 ? -10.074 5.511 3.884 1.00 85.81 85 SER A C 1
ATOM 654 O O . SER A 1 85 ? -10.357 6.657 3.536 1.00 85.81 85 SER A O 1
ATOM 656 N N . TRP A 1 86 ? -9.244 5.226 4.875 1.00 88.12 86 TRP A N 1
ATOM 657 C CA . TRP A 1 86 ? -8.586 6.215 5.711 1.00 88.12 86 TRP A CA 1
ATOM 658 C C . TRP A 1 86 ? -7.158 5.763 5.973 1.00 88.12 86 TRP A C 1
ATOM 660 O O . TRP A 1 86 ? -6.852 4.578 5.884 1.00 88.12 86 TRP A O 1
ATOM 670 N N . VAL A 1 87 ? -6.282 6.701 6.302 1.00 89.44 87 VAL A N 1
ATOM 671 C CA . VAL A 1 87 ? -4.909 6.390 6.699 1.00 89.44 87 VAL A CA 1
ATOM 672 C C . VAL A 1 87 ? -4.754 6.739 8.167 1.00 89.44 87 VAL A C 1
ATOM 674 O O . VAL A 1 87 ? -5.182 7.813 8.592 1.00 89.44 87 VAL A O 1
ATOM 677 N N . ILE A 1 88 ? -4.170 5.821 8.929 1.00 90.56 88 ILE A N 1
ATOM 678 C CA . ILE A 1 88 ? -3.764 6.057 10.313 1.00 90.56 88 ILE A CA 1
ATOM 679 C C . ILE A 1 88 ? -2.270 5.825 10.442 1.00 90.56 88 ILE A C 1
ATOM 681 O O . ILE A 1 88 ? -1.726 4.955 9.769 1.00 90.56 88 ILE A O 1
ATOM 685 N N . SER A 1 89 ? -1.625 6.559 11.338 1.00 92.75 89 SER A N 1
ATOM 686 C CA . SER A 1 89 ? -0.248 6.274 11.726 1.00 92.75 89 SER A CA 1
ATOM 687 C C . SER A 1 89 ? -0.250 5.370 12.955 1.00 92.75 89 SER A C 1
ATOM 689 O O . SER A 1 89 ? -1.062 5.540 13.872 1.00 92.75 89 SER A O 1
ATOM 691 N N . GLY A 1 90 ? 0.641 4.387 12.964 1.00 92.62 90 GLY A N 1
ATOM 692 C CA . GLY A 1 90 ? 0.816 3.450 14.062 1.00 92.62 90 GLY A CA 1
ATOM 693 C C . GLY A 1 90 ? 2.275 3.329 14.464 1.00 92.62 90 GLY A C 1
ATOM 694 O O . GLY A 1 90 ? 3.171 3.369 13.623 1.00 92.62 90 GLY A O 1
ATOM 695 N N . THR A 1 91 ? 2.507 3.151 15.757 1.00 94.12 91 THR A N 1
ATOM 696 C CA . THR A 1 91 ? 3.823 2.866 16.330 1.00 94.12 91 THR A CA 1
ATOM 697 C C . THR A 1 91 ? 3.906 1.401 16.722 1.00 94.12 91 THR A C 1
ATOM 699 O O . THR A 1 91 ? 2.899 0.791 17.091 1.00 94.12 91 THR A O 1
ATOM 702 N N . ILE A 1 92 ? 5.086 0.802 16.597 1.00 93.38 92 ILE A N 1
ATOM 703 C CA . ILE A 1 92 ? 5.272 -0.605 16.937 1.00 93.38 92 ILE A CA 1
ATOM 704 C C . ILE A 1 92 ? 5.041 -0.816 18.440 1.00 93.38 92 ILE A C 1
ATOM 706 O O . ILE A 1 92 ? 5.574 -0.094 19.280 1.00 93.38 92 ILE A O 1
ATOM 710 N N . ASP A 1 93 ? 4.217 -1.802 18.774 1.00 92.94 93 ASP A N 1
ATOM 711 C CA . ASP A 1 93 ? 3.888 -2.186 20.149 1.00 92.94 93 ASP A CA 1
ATOM 712 C C . ASP A 1 93 ? 4.583 -3.503 20.507 1.00 92.94 93 ASP A C 1
ATOM 714 O O . ASP A 1 93 ? 5.245 -3.611 21.538 1.00 92.94 93 ASP A O 1
ATOM 718 N N . SER A 1 94 ? 4.474 -4.510 19.637 1.00 91.56 94 SER A N 1
ATOM 719 C CA . SER A 1 94 ? 5.108 -5.816 19.839 1.00 91.56 94 SER A CA 1
ATOM 720 C C . SER A 1 94 ? 5.312 -6.566 18.523 1.00 91.56 94 SER A C 1
ATOM 722 O O . SER A 1 94 ? 4.811 -6.167 17.476 1.00 91.56 94 SER A O 1
ATOM 724 N N . VAL A 1 95 ? 6.072 -7.658 18.570 1.00 90.50 95 VAL A N 1
ATOM 725 C CA . VAL A 1 95 ? 6.282 -8.576 17.445 1.00 90.50 95 VAL A CA 1
ATOM 726 C C . VAL A 1 95 ? 5.852 -9.964 17.901 1.00 90.50 95 VAL A C 1
ATOM 728 O O . VAL A 1 95 ? 6.236 -10.401 18.986 1.00 90.50 95 VAL A O 1
ATOM 731 N N . THR A 1 96 ? 5.041 -10.641 17.094 1.00 88.38 96 THR A N 1
ATOM 732 C CA . THR A 1 96 ? 4.521 -11.984 17.382 1.00 88.38 96 THR A CA 1
ATOM 733 C C . THR A 1 96 ? 4.836 -12.933 16.236 1.00 88.38 96 THR A C 1
ATOM 735 O O . THR A 1 96 ? 4.935 -12.499 15.091 1.00 88.38 96 THR A O 1
ATOM 738 N N . ALA A 1 97 ? 4.949 -14.228 16.526 1.00 85.31 97 ALA A N 1
ATOM 739 C CA . ALA A 1 97 ? 5.038 -15.247 15.487 1.00 85.31 97 ALA A CA 1
ATOM 740 C C . ALA A 1 97 ? 3.768 -15.234 14.628 1.00 85.31 97 ALA A C 1
ATOM 742 O O . ALA A 1 97 ? 2.652 -15.097 15.146 1.00 85.31 97 ALA A O 1
ATOM 743 N N . ASP A 1 98 ? 3.945 -15.365 13.319 1.00 81.62 98 ASP A N 1
ATOM 744 C CA . ASP A 1 98 ? 2.849 -15.592 12.397 1.00 81.62 98 ASP A CA 1
ATOM 745 C C . ASP A 1 98 ? 2.340 -17.029 12.557 1.00 81.62 98 ASP A C 1
ATOM 747 O O . ASP A 1 98 ? 3.110 -17.976 12.662 1.00 81.62 98 ASP A O 1
ATOM 751 N N . LEU A 1 99 ? 1.024 -17.217 12.567 1.00 77.19 99 LEU A N 1
ATOM 752 C CA . LEU A 1 99 ? 0.432 -18.553 12.687 1.00 77.19 99 LEU A CA 1
ATOM 753 C C . LEU A 1 99 ? 0.424 -19.311 11.353 1.00 77.19 99 LEU A C 1
ATOM 755 O O . LEU A 1 99 ? 0.159 -20.511 11.331 1.00 77.19 99 LEU A O 1
ATOM 759 N N . GLN A 1 100 ? 0.661 -18.611 10.241 1.00 76.12 100 GLN A N 1
ATOM 760 C CA . GLN A 1 100 ? 0.645 -19.189 8.896 1.00 76.12 100 GLN A CA 1
ATOM 761 C C . GLN A 1 100 ? 2.039 -19.445 8.317 1.00 76.12 100 GLN A C 1
ATOM 763 O O . GLN A 1 100 ? 2.150 -20.127 7.298 1.00 76.12 100 GLN A O 1
ATOM 768 N N . SER A 1 101 ? 3.095 -18.912 8.929 1.00 76.88 101 SER A N 1
ATOM 769 C CA . SER A 1 101 ? 4.462 -19.022 8.423 1.00 76.88 101 SER A CA 1
ATOM 770 C C . SER A 1 101 ? 5.468 -19.073 9.570 1.00 76.88 101 SER A C 1
ATOM 772 O O . SER A 1 101 ? 5.160 -18.651 10.675 1.00 76.88 101 SER A O 1
ATOM 774 N N . ASP A 1 102 ? 6.698 -19.519 9.304 1.00 81.81 102 ASP A N 1
ATOM 775 C CA . ASP A 1 102 ? 7.791 -19.514 10.296 1.00 81.81 102 ASP A CA 1
ATOM 776 C C . ASP A 1 102 ? 8.361 -18.102 10.560 1.00 81.81 102 ASP A C 1
ATOM 778 O O . ASP A 1 102 ? 9.437 -17.948 11.137 1.00 81.81 102 ASP A O 1
ATOM 782 N N . SER A 1 103 ? 7.664 -17.062 10.098 1.00 87.25 103 SER A N 1
ATOM 783 C CA . SER A 1 103 ? 8.063 -15.668 10.248 1.00 87.25 103 SER A CA 1
ATOM 784 C C . SER A 1 103 ? 7.335 -14.998 11.413 1.00 87.25 103 SER A C 1
ATOM 786 O O . SER A 1 103 ? 6.442 -15.559 12.043 1.00 87.25 103 SER A O 1
ATOM 788 N N . ASN A 1 104 ? 7.728 -13.768 11.707 1.00 88.56 104 ASN A N 1
ATOM 789 C CA . ASN A 1 104 ? 7.073 -12.896 12.661 1.00 88.56 104 ASN A CA 1
ATOM 790 C C . ASN A 1 104 ? 6.281 -11.802 11.941 1.00 88.56 104 ASN A C 1
ATOM 792 O O . ASN A 1 104 ? 6.560 -11.446 10.793 1.00 88.56 104 ASN A O 1
ATOM 796 N N . VAL A 1 105 ? 5.336 -11.211 12.662 1.00 90.38 105 VAL A N 1
ATOM 797 C CA . VAL A 1 105 ? 4.589 -10.019 12.270 1.00 90.38 105 VAL A CA 1
ATOM 798 C C . VAL A 1 105 ? 4.602 -8.986 13.386 1.00 90.38 105 VAL A C 1
ATOM 800 O O . VAL A 1 105 ? 4.530 -9.317 14.571 1.00 90.38 105 VAL A O 1
ATOM 803 N N . ALA A 1 106 ? 4.674 -7.716 13.002 1.00 92.12 106 ALA A N 1
ATOM 804 C CA . ALA A 1 106 ? 4.585 -6.609 13.939 1.00 92.12 106 ALA A CA 1
ATOM 805 C C . ALA A 1 106 ? 3.127 -6.241 14.242 1.00 92.12 106 ALA A C 1
ATOM 807 O O . ALA A 1 106 ? 2.262 -6.203 13.360 1.00 92.12 106 ALA A O 1
ATOM 808 N N . ILE A 1 107 ? 2.882 -5.943 15.510 1.00 93.38 107 ILE A N 1
ATOM 809 C CA . ILE A 1 107 ? 1.662 -5.347 16.031 1.00 93.38 107 ILE A CA 1
ATOM 810 C C . ILE A 1 107 ? 1.942 -3.868 16.253 1.00 93.38 107 ILE A C 1
ATOM 812 O O . ILE A 1 107 ? 2.889 -3.502 16.951 1.00 93.38 107 ILE A O 1
ATOM 816 N N . TYR A 1 108 ? 1.090 -3.032 15.679 1.00 94.06 108 TYR A N 1
ATOM 817 C CA . TYR A 1 108 ? 1.157 -1.584 15.779 1.00 94.06 108 TYR A CA 1
ATOM 818 C C . TYR A 1 108 ? -0.008 -1.047 16.605 1.00 94.06 108 TYR A C 1
ATOM 820 O O . TYR A 1 108 ? -1.074 -1.660 16.666 1.00 94.06 108 TYR A O 1
ATOM 828 N N . SER A 1 109 ? 0.191 0.108 17.230 1.00 94.31 109 SER A N 1
ATOM 829 C CA . SER A 1 109 ? -0.806 0.844 18.003 1.00 94.31 109 SER A CA 1
ATOM 830 C C . SER A 1 109 ? -0.974 2.232 17.396 1.00 94.31 109 SER A C 1
ATOM 832 O O . SER A 1 109 ? 0.011 2.932 17.176 1.00 94.31 109 SER A O 1
ATOM 834 N N . GLY A 1 110 ? -2.206 2.639 17.112 1.00 93.06 110 GLY A N 1
ATOM 835 C CA . GLY A 1 110 ? -2.498 3.926 16.483 1.00 93.06 110 GLY A CA 1
ATOM 836 C C . GLY A 1 110 ? -3.889 4.432 16.831 1.00 93.06 110 GLY A C 1
ATOM 837 O O . GLY A 1 110 ? -4.748 3.665 17.268 1.00 93.06 110 GLY A O 1
ATOM 838 N N . ALA A 1 111 ? -4.109 5.728 16.638 1.00 93.44 111 ALA A N 1
ATOM 839 C CA . ALA A 1 111 ? -5.417 6.338 16.829 1.00 93.44 111 ALA A CA 1
ATOM 840 C C . ALA A 1 111 ? -6.193 6.328 15.511 1.00 93.44 111 ALA A C 1
ATOM 842 O O . ALA A 1 111 ? -5.653 6.669 14.454 1.00 93.44 111 ALA A O 1
ATOM 843 N N . LEU A 1 112 ? -7.473 5.963 15.573 1.00 91.75 112 LEU A N 1
ATOM 844 C CA . LEU A 1 112 ? -8.376 6.121 14.440 1.00 91.75 112 LEU A CA 1
ATOM 845 C C . LEU A 1 112 ? -8.553 7.604 14.086 1.00 91.75 112 LEU A C 1
ATOM 847 O O . LEU A 1 112 ? -8.409 8.470 14.953 1.00 91.75 112 LEU A O 1
ATOM 851 N N . PRO A 1 113 ? -8.924 7.926 12.835 1.00 87.62 113 PRO A N 1
ATOM 852 C CA . PRO A 1 113 ? -9.229 9.297 12.464 1.00 87.62 113 PRO A CA 1
ATOM 853 C C . PRO A 1 113 ? -10.379 9.829 13.320 1.00 87.62 113 PRO A C 1
ATOM 855 O O . PRO A 1 113 ? -11.297 9.093 13.687 1.00 87.62 113 PRO A O 1
ATOM 858 N N . THR A 1 114 ? -10.382 11.132 13.580 1.00 88.50 114 THR A N 1
ATOM 859 C CA . THR A 1 114 ? -11.480 11.824 14.274 1.00 88.50 114 THR A CA 1
ATOM 860 C C . THR A 1 114 ? -12.710 12.043 13.378 1.00 88.50 114 THR A C 1
ATOM 862 O O . THR A 1 114 ? -13.554 12.893 13.655 1.00 88.50 114 THR A O 1
ATOM 865 N N . ASP A 1 115 ? -12.831 11.264 12.302 1.00 83.69 115 ASP A N 1
ATOM 866 C CA . ASP A 1 115 ? -13.946 11.296 11.366 1.00 83.69 115 ASP A CA 1
ATOM 867 C C . ASP A 1 115 ? -15.155 10.553 11.948 1.00 83.69 115 ASP A C 1
ATOM 869 O O . ASP A 1 115 ? -15.085 9.367 12.272 1.00 83.69 115 ASP A O 1
ATOM 873 N N . THR A 1 116 ? -16.296 11.238 12.020 1.00 85.31 116 THR A N 1
ATOM 874 C CA . THR A 1 116 ? -17.577 10.670 12.466 1.00 85.31 116 THR A CA 1
ATOM 875 C C . THR A 1 116 ? -18.016 9.437 11.676 1.00 85.31 116 THR A C 1
ATOM 877 O O . THR A 1 116 ? -18.785 8.634 12.203 1.00 85.31 116 THR A O 1
ATOM 880 N N . ALA A 1 117 ? -17.504 9.238 10.456 1.00 83.81 117 ALA A N 1
ATOM 881 C CA . ALA A 1 117 ? -17.746 8.030 9.674 1.00 83.81 117 ALA A CA 1
ATOM 882 C C . ALA A 1 117 ? -17.287 6.742 10.384 1.00 83.81 117 ALA A C 1
ATOM 884 O O . ALA A 1 117 ? -17.777 5.664 10.040 1.00 83.81 117 ALA A O 1
ATOM 885 N N . MET A 1 118 ? -16.375 6.842 11.361 1.00 85.06 118 MET A N 1
ATOM 886 C CA . MET A 1 118 ? -15.876 5.724 12.173 1.00 85.06 118 MET A CA 1
ATOM 887 C C . MET A 1 118 ? -16.878 5.223 13.211 1.00 85.06 118 MET A C 1
ATOM 889 O O . MET A 1 118 ? -16.791 4.070 13.626 1.00 85.06 118 MET A O 1
ATOM 893 N N . ASN A 1 119 ? -17.822 6.064 13.631 1.00 88.31 119 ASN A N 1
ATOM 894 C CA . ASN A 1 119 ? -18.718 5.736 14.732 1.00 88.31 119 ASN A CA 1
ATOM 895 C C . ASN A 1 119 ? -19.636 4.568 14.360 1.00 88.31 119 ASN A C 1
ATOM 897 O O . ASN A 1 119 ? -20.305 4.591 13.325 1.00 88.31 119 ASN A O 1
ATOM 901 N N . GLY A 1 120 ? -19.681 3.551 15.221 1.00 83.06 120 GLY A N 1
ATOM 902 C CA . GLY A 1 120 ? -20.502 2.360 14.994 1.00 83.06 120 GLY A CA 1
ATOM 903 C C . GLY A 1 120 ? -19.893 1.357 14.004 1.00 83.06 120 GLY A C 1
ATOM 904 O O . GLY A 1 120 ? -20.566 0.395 13.612 1.00 83.06 120 GLY A O 1
ATOM 905 N N . LYS A 1 121 ? -18.635 1.561 13.580 1.00 88.94 121 LYS A N 1
ATOM 906 C CA . LYS A 1 121 ? -17.892 0.567 12.799 1.00 88.94 121 LYS A CA 1
ATOM 907 C C . LYS A 1 121 ? -17.302 -0.506 13.708 1.00 88.94 121 LYS A C 1
ATOM 909 O O . LYS A 1 121 ? -16.901 -0.242 14.836 1.00 88.94 121 LYS A O 1
ATOM 914 N N . THR A 1 122 ? -17.201 -1.724 13.186 1.00 92.81 122 THR A N 1
ATOM 915 C CA . THR A 1 122 ? -16.493 -2.829 13.841 1.00 92.81 122 THR A CA 1
ATOM 916 C C . T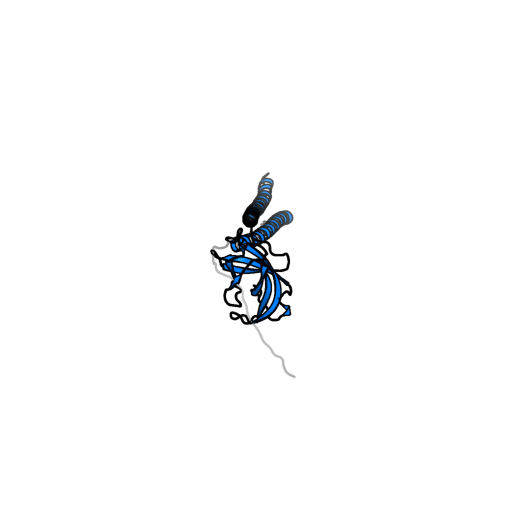HR A 1 122 ? -15.074 -2.910 13.300 1.00 92.81 122 THR A C 1
ATOM 918 O O . THR A 1 122 ? -14.876 -3.193 12.122 1.00 92.81 122 THR A O 1
ATOM 921 N N . PHE A 1 123 ? -14.082 -2.676 14.149 1.00 91.62 123 PHE A N 1
ATOM 922 C CA . PHE A 1 123 ? -12.680 -2.814 13.795 1.00 91.62 123 PHE A CA 1
ATOM 923 C C . PHE A 1 123 ? -12.221 -4.266 13.910 1.00 91.62 123 PHE A C 1
ATOM 925 O O . PHE A 1 123 ? -12.358 -4.895 14.962 1.00 91.62 123 PHE A O 1
ATOM 932 N N . ILE A 1 124 ? -11.648 -4.786 12.827 1.00 91.81 124 ILE A N 1
ATOM 933 C CA . ILE A 1 124 ? -11.079 -6.130 12.756 1.00 91.81 124 ILE A CA 1
ATOM 934 C C . ILE A 1 124 ? -9.559 -5.979 12.696 1.00 91.81 124 ILE A C 1
ATOM 936 O O . ILE A 1 124 ? -8.968 -5.751 11.643 1.00 91.81 124 ILE A O 1
ATOM 940 N N . SER A 1 125 ? -8.925 -6.104 13.861 1.00 84.88 125 SER A N 1
ATOM 941 C CA . SER A 1 125 ? -7.479 -5.907 14.042 1.00 84.88 125 SER A CA 1
ATOM 942 C C . SER A 1 125 ? -6.607 -7.058 13.529 1.00 84.88 125 SER A C 1
ATOM 944 O O . SER A 1 125 ? -5.392 -6.889 13.410 1.00 84.88 125 SER A O 1
ATOM 946 N N . ALA A 1 126 ? -7.214 -8.228 13.285 1.00 82.06 126 ALA A N 1
ATOM 947 C CA . ALA A 1 126 ? -6.542 -9.513 13.055 1.00 82.06 126 ALA A CA 1
ATOM 948 C C . ALA A 1 126 ? -5.588 -9.944 14.195 1.00 82.06 126 ALA A C 1
ATOM 950 O O . ALA A 1 126 ? -4.669 -10.733 13.973 1.00 82.06 126 ALA A O 1
ATOM 951 N N . ILE A 1 127 ? -5.809 -9.420 15.407 1.00 84.12 127 ILE A N 1
ATOM 952 C CA . ILE A 1 127 ? -5.052 -9.744 16.631 1.00 84.12 127 ILE A CA 1
ATOM 953 C C . ILE A 1 127 ? -6.009 -10.117 17.764 1.00 84.12 127 ILE A C 1
ATOM 955 O O . ILE A 1 127 ? -5.771 -11.076 18.492 1.00 84.12 127 ILE A O 1
ATOM 959 N N . ALA A 1 128 ? -7.074 -9.335 17.916 1.00 83.94 128 ALA A N 1
ATOM 960 C CA . ALA A 1 128 ? -8.086 -9.493 18.947 1.00 83.94 128 ALA A CA 1
ATOM 961 C C . ALA A 1 128 ? -9.476 -9.632 18.320 1.00 83.94 128 ALA A C 1
ATOM 963 O O . ALA A 1 128 ? -9.651 -9.425 17.113 1.00 83.94 128 ALA A O 1
ATOM 964 N N . ASP A 1 129 ? -10.455 -9.953 19.163 1.00 87.75 129 ASP A N 1
ATOM 965 C CA . ASP A 1 129 ? -11.851 -10.046 18.754 1.00 87.75 129 ASP A CA 1
ATOM 966 C C . ASP A 1 129 ? -12.332 -8.733 18.111 1.00 87.75 129 ASP A C 1
ATOM 968 O O . ASP A 1 129 ? -11.928 -7.645 18.546 1.00 87.75 129 ASP A O 1
ATOM 972 N N . PRO A 1 130 ? -13.194 -8.808 17.078 1.00 90.62 130 PRO A N 1
ATOM 973 C CA . PRO A 1 130 ? -13.778 -7.627 16.462 1.00 90.62 130 PRO A CA 1
ATOM 974 C C . PRO A 1 130 ? -14.493 -6.759 17.498 1.00 90.62 130 PRO A C 1
ATOM 976 O O . PRO A 1 130 ? -15.328 -7.247 18.261 1.00 90.62 130 PRO A O 1
ATOM 979 N N . ALA A 1 131 ? -14.188 -5.465 17.502 1.00 90.19 131 ALA A N 1
ATOM 980 C CA . ALA A 1 131 ? -14.721 -4.531 18.487 1.00 90.19 131 ALA A CA 1
ATOM 981 C C . ALA A 1 131 ? -15.309 -3.295 17.812 1.00 90.19 131 ALA A C 1
ATOM 983 O O . ALA A 1 131 ? -14.798 -2.814 16.803 1.00 90.19 131 ALA A O 1
ATOM 984 N N . GLN A 1 132 ? -16.390 -2.772 18.381 1.00 92.44 132 GLN A N 1
ATOM 985 C CA . GLN A 1 132 ? -16.962 -1.498 17.961 1.00 92.44 132 GLN A CA 1
ATOM 986 C C . GLN A 1 132 ? -16.017 -0.355 18.331 1.00 92.44 132 GLN A C 1
ATOM 988 O O . GLN A 1 132 ? -15.463 -0.339 19.432 1.00 92.44 132 GLN A O 1
ATOM 993 N N . VAL A 1 133 ? -15.828 0.579 17.406 1.00 92.06 133 VAL A N 1
ATOM 994 C CA . VAL A 1 133 ? -14.920 1.714 17.572 1.00 92.06 133 VAL A CA 1
ATOM 995 C C . VAL A 1 133 ? -15.630 3.036 17.316 1.00 92.06 133 VAL A C 1
ATOM 997 O O . VAL A 1 133 ? -16.626 3.118 16.595 1.00 92.06 133 VAL A O 1
ATOM 1000 N N . GLU A 1 134 ? -15.084 4.083 17.920 1.00 92.06 134 GLU A N 1
ATOM 1001 C CA . GLU A 1 134 ? -15.489 5.467 17.700 1.00 92.06 134 GLU A CA 1
ATOM 1002 C C . GLU A 1 134 ? -14.335 6.268 17.096 1.00 92.06 134 GLU A C 1
ATOM 1004 O O . GLU A 1 134 ? -13.162 5.882 17.180 1.00 92.06 134 GLU A O 1
ATOM 1009 N N . ALA A 1 135 ? -14.667 7.409 16.504 1.00 90.56 135 ALA A N 1
ATOM 1010 C CA . ALA A 1 135 ? -13.698 8.371 16.003 1.00 90.56 135 ALA A CA 1
ATOM 1011 C C . ALA A 1 135 ? -12.636 8.709 17.070 1.00 90.56 135 ALA A C 1
ATOM 1013 O O . ALA A 1 135 ? -12.965 9.014 18.215 1.00 90.56 135 ALA A O 1
ATOM 1014 N N . GLY A 1 136 ? -11.354 8.657 16.702 1.00 90.19 136 GLY A N 1
ATOM 1015 C CA . GLY A 1 136 ? -10.248 8.924 17.631 1.00 90.19 136 GLY A CA 1
ATOM 1016 C C . GLY A 1 136 ? -9.901 7.793 18.610 1.00 90.19 136 GLY A C 1
ATOM 1017 O O . GLY A 1 136 ? -8.990 7.968 19.418 1.00 90.19 136 GLY A O 1
ATOM 1018 N N . SER A 1 137 ? -10.584 6.643 18.564 1.00 92.31 137 SER A N 1
ATOM 1019 C CA . SER A 1 137 ? -10.267 5.510 19.449 1.00 92.31 137 SER A CA 1
ATOM 1020 C C . SER A 1 137 ? -8.859 4.974 19.196 1.00 92.31 137 SER A C 1
ATOM 1022 O O . SER A 1 137 ? -8.431 4.858 18.046 1.00 92.31 137 SER A O 1
ATOM 1024 N N . GLN A 1 138 ? -8.159 4.578 20.261 1.00 93.25 138 GLN A N 1
ATOM 1025 C CA . GLN A 1 138 ? -6.892 3.865 20.131 1.00 93.25 138 GLN A CA 1
ATOM 1026 C C . GLN A 1 138 ? -7.149 2.410 19.739 1.00 93.25 138 GLN A C 1
ATOM 1028 O O . GLN A 1 138 ? -7.915 1.707 20.401 1.00 93.25 138 GLN A O 1
ATOM 1033 N N . VAL A 1 139 ? -6.474 1.946 18.693 1.00 92.75 139 VAL A N 1
ATOM 1034 C CA . VAL A 1 139 ? -6.579 0.579 18.186 1.00 92.75 139 VAL A CA 1
ATOM 1035 C C . VAL A 1 139 ? -5.204 -0.060 18.053 1.00 92.75 139 VAL A C 1
ATOM 1037 O O . VAL A 1 139 ? -4.205 0.611 17.795 1.00 92.75 139 VAL A O 1
ATOM 1040 N N . LYS A 1 140 ? -5.161 -1.383 18.211 1.00 93.81 140 LYS A N 1
ATOM 1041 C CA . LYS A 1 140 ? -3.998 -2.199 17.855 1.00 93.81 140 LYS A CA 1
ATOM 1042 C C . LYS A 1 140 ? -4.296 -2.968 16.587 1.00 93.81 140 LYS A C 1
ATOM 1044 O O . LYS A 1 140 ? -5.405 -3.475 16.446 1.00 93.81 140 LYS A O 1
ATOM 1049 N N . PHE A 1 141 ? -3.332 -3.077 15.687 1.00 92.62 141 PHE A N 1
ATOM 1050 C CA . PHE A 1 141 ? -3.529 -3.737 14.405 1.00 92.62 141 PHE A CA 1
ATOM 1051 C C . PHE A 1 141 ? -2.283 -4.465 13.925 1.00 92.62 141 PHE A C 1
ATOM 1053 O O . PHE A 1 141 ? -1.153 -4.101 14.256 1.00 92.62 141 PHE A O 1
ATOM 1060 N N . ARG A 1 142 ? -2.504 -5.528 13.151 1.00 90.88 142 ARG A N 1
ATOM 1061 C CA . ARG A 1 142 ? -1.430 -6.326 12.565 1.00 90.88 142 ARG A CA 1
ATOM 1062 C C . ARG A 1 142 ? -0.869 -5.613 11.334 1.00 90.88 142 ARG A C 1
ATOM 1064 O O . ARG A 1 142 ? -1.624 -5.196 10.457 1.00 90.88 142 ARG A O 1
ATOM 1071 N N . GLY A 1 143 ? 0.453 -5.490 11.258 1.00 87.69 143 GLY A N 1
ATOM 1072 C CA . GLY A 1 143 ? 1.134 -5.022 10.055 1.00 87.69 143 GLY A CA 1
ATOM 1073 C C . GLY A 1 143 ? 1.075 -6.047 8.923 1.00 87.69 143 GLY A C 1
ATOM 1074 O O . GLY A 1 143 ? 1.007 -7.251 9.167 1.00 87.69 143 GLY A O 1
ATOM 1075 N N . SER A 1 144 ? 1.140 -5.587 7.672 1.00 84.94 144 SER A N 1
ATOM 1076 C CA . SER A 1 144 ? 1.142 -6.489 6.508 1.00 84.94 144 SER A CA 1
ATOM 1077 C C . SER A 1 144 ? 2.522 -7.073 6.181 1.00 84.94 144 SER A C 1
ATOM 1079 O O . SER A 1 144 ? 2.638 -7.893 5.277 1.00 84.94 144 SER A O 1
ATOM 1081 N N . GLN A 1 145 ? 3.573 -6.625 6.869 1.00 82.31 145 GLN A N 1
ATOM 1082 C CA . GLN A 1 145 ? 4.951 -7.064 6.650 1.00 82.31 145 GLN A CA 1
ATOM 1083 C C . GLN A 1 145 ? 5.274 -8.290 7.512 1.00 82.31 145 GLN A C 1
ATOM 1085 O O . GLN A 1 145 ? 4.842 -8.381 8.662 1.00 82.31 145 GLN A O 1
ATOM 1090 N N . THR A 1 146 ? 6.071 -9.199 6.959 1.00 85.06 146 THR A N 1
ATOM 1091 C CA . THR A 1 146 ? 6.616 -10.377 7.645 1.00 85.06 146 THR A CA 1
ATOM 1092 C C . THR A 1 146 ? 8.132 -10.255 7.751 1.00 85.06 146 THR A C 1
ATOM 1094 O O . THR A 1 146 ? 8.776 -9.858 6.779 1.00 85.06 146 THR A O 1
ATOM 1097 N N . GLY A 1 147 ? 8.706 -10.630 8.890 1.00 85.56 147 GLY A N 1
ATOM 1098 C CA . GLY A 1 147 ? 10.144 -10.519 9.163 1.00 85.56 147 GLY A CA 1
ATOM 1099 C C . GLY A 1 147 ? 10.630 -11.607 10.113 1.00 85.56 147 GLY A C 1
ATOM 1100 O O . GLY A 1 147 ? 9.825 -12.329 10.693 1.00 85.56 147 GLY A O 1
ATOM 1101 N N . TRP A 1 148 ? 11.939 -11.751 10.284 1.00 85.56 148 TRP A N 1
ATOM 1102 C CA . TRP A 1 148 ? 12.517 -12.788 11.147 1.00 85.56 148 TRP A CA 1
ATOM 1103 C C . TRP A 1 148 ? 12.906 -12.235 12.512 1.00 85.56 148 TRP A C 1
ATOM 1105 O O . TRP A 1 148 ? 12.774 -12.931 13.518 1.00 85.56 148 TRP A O 1
ATOM 1115 N N . VAL A 1 149 ? 13.345 -10.979 12.565 1.00 85.25 149 VAL A N 1
ATOM 1116 C CA . VAL A 1 149 ? 13.782 -10.314 13.797 1.00 85.25 149 VAL A CA 1
ATOM 1117 C C . VAL A 1 149 ? 13.061 -8.985 13.987 1.00 85.25 149 VAL A C 1
ATOM 1119 O O . VAL A 1 149 ? 12.591 -8.376 13.034 1.00 85.25 149 VAL A O 1
ATOM 1122 N N . SER A 1 150 ? 13.002 -8.485 15.224 1.00 82.38 150 SER A N 1
ATOM 1123 C CA . SER A 1 150 ? 12.295 -7.230 15.527 1.00 82.38 150 SER A CA 1
ATOM 1124 C C . SER A 1 150 ? 12.827 -6.016 14.755 1.00 82.38 150 SER A C 1
ATOM 1126 O O . SER A 1 150 ? 12.076 -5.080 14.509 1.00 82.38 150 SER A O 1
ATOM 1128 N N . GLY A 1 151 ? 14.109 -6.031 14.369 1.00 85.69 151 GLY A N 1
ATOM 1129 C CA . GLY A 1 151 ? 14.732 -4.967 13.576 1.00 85.69 151 GLY A CA 1
ATOM 1130 C C . GLY A 1 151 ? 14.289 -4.922 12.112 1.00 85.69 151 GLY A C 1
ATOM 1131 O O . GLY A 1 151 ? 14.537 -3.918 11.452 1.00 85.69 151 GLY A O 1
ATOM 1132 N N . ASP A 1 152 ? 13.617 -5.966 11.619 1.00 87.19 152 ASP A N 1
ATOM 1133 C CA . ASP A 1 152 ? 13.077 -5.998 10.255 1.00 87.19 152 ASP A CA 1
ATOM 1134 C C . ASP A 1 152 ? 11.806 -5.147 10.126 1.00 87.19 152 ASP A C 1
ATOM 1136 O O . ASP A 1 152 ? 11.367 -4.852 9.016 1.00 87.19 152 ASP A O 1
ATOM 1140 N N . PHE A 1 153 ? 11.205 -4.758 11.255 1.00 89.69 153 PHE A N 1
ATOM 1141 C CA . PHE A 1 153 ? 9.956 -4.014 11.277 1.00 89.69 153 PHE A CA 1
ATOM 1142 C C . PHE A 1 153 ? 10.207 -2.526 11.534 1.00 89.69 153 PHE A C 1
ATOM 1144 O O . PHE A 1 153 ? 10.899 -2.165 12.494 1.00 89.69 153 PHE A O 1
ATOM 1151 N N . PRO A 1 154 ? 9.610 -1.636 10.725 1.00 89.00 154 PRO A N 1
ATOM 1152 C CA . PRO A 1 154 ? 9.683 -0.204 10.973 1.00 89.00 154 PRO A CA 1
ATOM 1153 C C . PRO A 1 154 ? 9.006 0.147 12.305 1.00 89.00 154 PRO A C 1
ATOM 1155 O O . PRO A 1 154 ? 7.982 -0.437 12.666 1.00 89.00 154 PRO A O 1
ATOM 1158 N N . GLN A 1 155 ? 9.590 1.109 13.029 1.00 91.94 155 GLN A N 1
ATOM 1159 C CA . GLN A 1 155 ? 9.073 1.589 14.320 1.00 91.94 155 GLN A CA 1
ATOM 1160 C C . GLN A 1 155 ? 7.761 2.362 14.171 1.00 91.94 155 GLN A C 1
ATOM 1162 O O . GLN A 1 155 ? 6.920 2.333 15.066 1.00 91.94 155 GLN A O 1
ATOM 1167 N N . GLU A 1 156 ? 7.589 3.031 13.036 1.00 91.88 156 GLU A N 1
ATOM 1168 C CA . GLU A 1 156 ? 6.404 3.799 12.683 1.00 91.88 156 GLU A CA 1
ATOM 1169 C C . GLU A 1 156 ? 5.944 3.379 11.293 1.00 91.88 156 GLU A C 1
ATOM 1171 O O . GLU A 1 156 ? 6.764 3.178 10.395 1.00 91.88 156 GLU A O 1
ATOM 1176 N N . VAL A 1 157 ? 4.635 3.246 11.121 1.00 91.81 157 VAL A N 1
ATOM 1177 C CA . VAL A 1 157 ? 4.013 2.908 9.841 1.00 91.81 157 VAL A CA 1
ATOM 1178 C C . VAL A 1 157 ? 2.779 3.751 9.625 1.00 91.81 157 VAL A C 1
ATOM 1180 O O . VAL A 1 157 ? 2.088 4.113 10.577 1.00 91.81 157 VAL A O 1
ATOM 1183 N N . ASP A 1 158 ? 2.444 3.951 8.362 1.00 90.88 158 ASP A N 1
ATOM 1184 C CA . ASP A 1 158 ? 1.078 4.275 7.993 1.00 90.88 158 ASP A CA 1
ATOM 1185 C C . ASP A 1 158 ? 0.325 2.988 7.662 1.00 90.88 158 ASP A C 1
ATOM 1187 O O . ASP A 1 158 ? 0.869 2.056 7.061 1.00 90.88 158 ASP A O 1
ATOM 1191 N N . ALA A 1 159 ? -0.949 2.939 8.029 1.00 89.69 159 ALA A N 1
ATOM 1192 C CA . ALA A 1 159 ? -1.858 1.847 7.734 1.00 89.69 159 ALA A CA 1
ATOM 1193 C C . ALA A 1 159 ? -3.062 2.365 6.950 1.00 89.69 159 ALA A C 1
ATOM 1195 O O . ALA A 1 159 ? -3.743 3.301 7.375 1.00 89.69 159 ALA A O 1
ATOM 1196 N N . LEU A 1 160 ? -3.336 1.733 5.808 1.00 89.12 160 LEU A N 1
ATOM 1197 C CA . LEU A 1 160 ? -4.541 1.999 5.032 1.00 89.12 160 LEU A CA 1
ATOM 1198 C C . LEU A 1 160 ? -5.686 1.171 5.610 1.00 89.12 160 LEU A C 1
ATOM 1200 O O . LEU A 1 160 ? -5.738 -0.050 5.436 1.00 89.12 160 LEU A O 1
ATOM 1204 N N . LEU A 1 161 ? -6.605 1.858 6.272 1.00 89.19 161 LEU A N 1
ATOM 1205 C CA . LEU A 1 161 ? -7.874 1.309 6.708 1.00 89.19 161 LEU A CA 1
ATOM 1206 C C . LEU A 1 161 ? -8.853 1.302 5.549 1.00 89.19 161 LEU A C 1
ATOM 1208 O O . LEU A 1 161 ? -8.977 2.297 4.832 1.00 89.19 161 LEU A O 1
ATOM 1212 N N . VAL A 1 162 ? -9.581 0.206 5.401 1.00 88.94 162 VAL A N 1
ATOM 1213 C CA . VAL A 1 162 ? -10.631 0.066 4.399 1.00 88.94 162 VAL A CA 1
ATOM 1214 C C . VAL A 1 162 ? -11.896 -0.434 5.066 1.00 88.94 162 VAL A C 1
ATOM 1216 O O . VAL A 1 162 ? -11.860 -1.261 5.978 1.00 88.94 162 VAL A O 1
ATOM 1219 N N . GLN A 1 163 ? -13.029 0.104 4.636 1.00 86.75 163 GLN A N 1
ATOM 1220 C CA . GLN A 1 163 ? -14.317 -0.416 5.043 1.00 86.75 163 GLN A CA 1
ATOM 1221 C C . GLN A 1 163 ? -14.710 -1.572 4.119 1.00 86.75 163 GLN A C 1
ATOM 1223 O O . GLN A 1 163 ? -15.021 -1.362 2.944 1.00 86.75 163 GLN A O 1
ATOM 1228 N N . GLU A 1 164 ? -14.739 -2.779 4.672 1.00 83.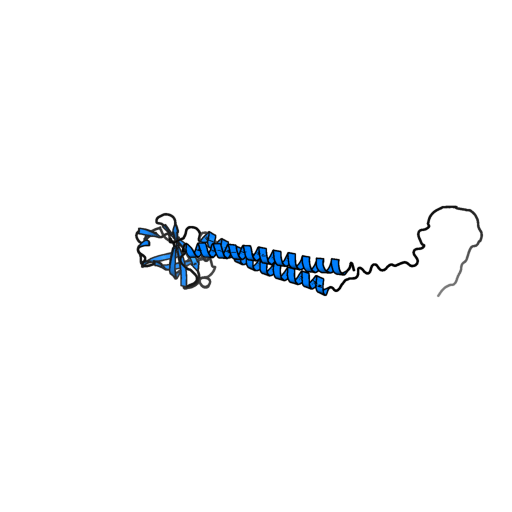06 164 GLU A N 1
ATOM 1229 C CA . GLU A 1 164 ? -15.268 -3.975 4.025 1.00 83.06 164 GLU A CA 1
ATOM 1230 C C . GLU A 1 164 ? -16.744 -4.166 4.397 1.00 83.06 164 GLU A C 1
ATOM 1232 O O . GLU A 1 164 ? -17.135 -4.164 5.567 1.00 83.06 164 GLU A O 1
ATOM 1237 N N . GLY A 1 165 ? -17.598 -4.317 3.384 1.00 78.81 165 GLY A N 1
ATOM 1238 C CA . GLY A 1 165 ? -19.046 -4.328 3.584 1.00 78.81 165 GLY A CA 1
ATOM 1239 C C . GLY A 1 165 ? -19.573 -2.997 4.141 1.00 78.81 165 GLY A C 1
ATOM 1240 O O . GLY A 1 165 ? -19.089 -1.915 3.792 1.00 78.81 165 GLY A O 1
ATOM 1241 N N . ASP A 1 166 ? -20.589 -3.073 5.003 1.00 77.12 166 ASP A N 1
ATOM 1242 C CA . ASP A 1 166 ? -21.290 -1.885 5.507 1.00 77.12 166 ASP A CA 1
ATOM 1243 C C . ASP A 1 166 ? -20.697 -1.323 6.807 1.00 77.12 166 ASP A C 1
ATOM 1245 O O . ASP A 1 166 ? -20.810 -0.123 7.059 1.00 77.12 166 ASP A O 1
ATOM 1249 N N . THR A 1 167 ? -20.029 -2.148 7.622 1.00 85.69 167 THR A N 1
ATOM 1250 C CA . THR A 1 167 ? -19.597 -1.744 8.975 1.00 85.69 167 THR A CA 1
ATOM 1251 C C . THR A 1 167 ? -18.190 -2.172 9.368 1.00 85.69 167 THR A C 1
ATOM 1253 O O . THR A 1 167 ? -17.692 -1.669 10.374 1.00 85.69 167 THR A O 1
ATOM 1256 N N . ASN A 1 168 ? -17.540 -3.081 8.638 1.00 89.25 168 ASN A N 1
ATOM 1257 C CA . ASN A 1 168 ? -16.266 -3.640 9.085 1.00 89.25 168 ASN A CA 1
ATOM 1258 C C . ASN A 1 168 ? -15.110 -2.770 8.609 1.00 89.25 168 ASN A C 1
ATOM 1260 O O . ASN A 1 168 ? -15.055 -2.401 7.443 1.00 89.25 168 ASN A O 1
ATOM 1264 N N . LEU A 1 169 ? -14.189 -2.452 9.509 1.00 90.31 169 LEU A N 1
ATOM 1265 C CA . LEU A 1 169 ? -12.991 -1.675 9.235 1.00 90.31 169 LEU A CA 1
ATOM 1266 C C . LEU A 1 169 ? -11.777 -2.593 9.393 1.00 90.31 169 LEU A C 1
ATOM 1268 O O . LEU A 1 169 ? -11.535 -3.111 10.486 1.00 90.31 169 LEU A O 1
ATOM 1272 N N . THR A 1 170 ? -11.039 -2.809 8.309 1.00 90.31 170 THR A N 1
ATOM 1273 C CA . THR A 1 170 ? -9.875 -3.704 8.252 1.00 90.31 170 THR A CA 1
ATOM 1274 C C . THR A 1 170 ? -8.629 -2.925 7.837 1.00 90.31 170 THR A C 1
ATOM 1276 O O . THR A 1 170 ? -8.716 -1.857 7.227 1.00 90.31 170 THR A O 1
ATOM 1279 N N . VAL A 1 171 ? -7.448 -3.441 8.181 1.00 89.62 171 VAL A N 1
ATOM 1280 C CA . VAL A 1 171 ? -6.179 -2.923 7.652 1.00 89.62 171 VAL A CA 1
ATOM 1281 C C . VAL A 1 171 ? -5.870 -3.650 6.349 1.00 89.62 171 VAL A C 1
ATOM 1283 O O . VAL A 1 171 ? -5.584 -4.844 6.363 1.00 89.62 171 VAL A O 1
ATOM 1286 N N . ALA A 1 172 ? -5.888 -2.932 5.226 1.00 86.38 172 ALA A N 1
ATOM 1287 C CA . ALA A 1 172 ? -5.564 -3.514 3.924 1.00 86.38 172 ALA A CA 1
ATOM 1288 C C . ALA A 1 172 ? -4.052 -3.699 3.731 1.00 86.38 172 ALA A C 1
ATOM 1290 O O . ALA A 1 172 ? -3.607 -4.694 3.163 1.00 86.38 172 ALA A O 1
ATOM 1291 N N . ARG A 1 173 ? -3.255 -2.709 4.156 1.00 86.31 173 ARG A N 1
ATOM 1292 C CA . ARG A 1 173 ? -1.787 -2.727 4.061 1.00 86.31 173 ARG A CA 1
ATOM 1293 C C . ARG A 1 173 ? -1.146 -1.694 4.977 1.00 86.31 173 ARG A C 1
ATOM 1295 O O . ARG A 1 173 ? -1.762 -0.667 5.270 1.00 86.31 173 ARG A O 1
ATOM 1302 N N . THR A 1 174 ? 0.108 -1.940 5.342 1.00 87.62 174 THR A N 1
ATOM 1303 C CA . THR A 1 174 ? 0.988 -0.968 5.995 1.00 87.62 174 THR A CA 1
ATOM 1304 C C . THR A 1 174 ? 2.132 -0.545 5.078 1.00 87.62 174 THR A C 1
ATOM 1306 O O . THR A 1 174 ? 2.554 -1.302 4.201 1.00 87.62 174 THR A O 1
ATOM 1309 N N . GLY A 1 175 ? 2.623 0.675 5.264 1.00 86.50 175 GLY A N 1
ATOM 1310 C CA . GLY A 1 175 ? 3.726 1.255 4.503 1.00 86.50 175 GLY A CA 1
ATOM 1311 C C . GLY A 1 175 ? 4.517 2.253 5.341 1.00 86.50 175 GLY A C 1
ATOM 1312 O O . GLY A 1 175 ? 4.174 2.515 6.495 1.00 86.50 175 GLY A O 1
ATOM 1313 N N . ASP A 1 176 ? 5.572 2.808 4.754 1.00 84.31 176 ASP A N 1
ATOM 1314 C CA . ASP A 1 176 ? 6.391 3.827 5.409 1.00 84.31 176 ASP A CA 1
ATOM 1315 C C . ASP A 1 176 ? 5.562 5.087 5.727 1.00 84.31 176 ASP A C 1
ATOM 1317 O O . ASP A 1 176 ? 4.611 5.390 4.991 1.00 84.31 176 ASP A O 1
ATOM 1321 N N . PRO A 1 177 ? 5.916 5.854 6.771 1.00 81.19 177 PRO A N 1
ATOM 1322 C CA . PRO A 1 177 ? 5.238 7.107 7.090 1.00 81.19 177 PRO A CA 1
ATOM 1323 C C . PRO A 1 177 ? 5.172 8.060 5.884 1.00 81.19 177 PRO A C 1
ATOM 1325 O O . PRO A 1 177 ? 6.177 8.335 5.225 1.00 81.19 177 PRO A O 1
ATOM 1328 N N . GLY A 1 178 ? 3.976 8.557 5.572 1.00 74.00 178 GLY A N 1
ATOM 1329 C CA . GLY A 1 178 ? 3.679 9.431 4.435 1.00 74.00 178 GLY A CA 1
ATOM 1330 C C . GLY A 1 178 ? 3.546 8.726 3.079 1.00 74.00 178 GLY A C 1
ATOM 1331 O O . GLY A 1 178 ? 3.254 9.390 2.081 1.00 74.00 178 GLY A O 1
ATOM 1332 N N . SER A 1 179 ? 3.752 7.406 3.006 1.00 74.44 179 SER A N 1
ATOM 1333 C CA . SER A 1 179 ? 3.678 6.652 1.742 1.00 74.44 179 SER A CA 1
ATOM 1334 C C . SER A 1 179 ? 2.252 6.276 1.334 1.00 74.44 179 SER A C 1
ATOM 1336 O O . SER A 1 179 ? 1.993 6.002 0.158 1.00 74.44 179 SER A O 1
ATOM 1338 N N . LEU A 1 180 ? 1.317 6.261 2.288 1.00 77.25 180 LEU A N 1
ATOM 1339 C CA . LEU A 1 180 ? -0.067 5.874 2.050 1.00 77.25 180 LEU A CA 1
ATOM 1340 C C . LEU A 1 180 ? -0.971 7.100 1.959 1.00 77.25 180 LEU A C 1
ATOM 1342 O O . LEU A 1 180 ? -0.861 8.053 2.723 1.00 77.25 180 LEU A O 1
ATOM 1346 N N . GLN A 1 181 ? -1.909 7.047 1.019 1.00 72.69 181 GLN A N 1
ATOM 1347 C CA . GLN A 1 181 ? -2.961 8.044 0.866 1.00 72.69 181 GLN A CA 1
ATOM 1348 C C . GLN A 1 181 ? -4.327 7.352 0.854 1.00 72.69 181 GLN A C 1
ATOM 1350 O O . GLN A 1 181 ? -4.426 6.232 0.336 1.00 72.69 181 GLN A O 1
ATOM 1355 N N . PRO A 1 182 ? -5.380 8.002 1.384 1.00 67.06 182 PRO A N 1
ATOM 1356 C CA . PRO A 1 182 ? -6.746 7.515 1.249 1.00 67.06 182 PRO A CA 1
ATOM 1357 C C . PRO A 1 182 ? -7.107 7.297 -0.223 1.00 67.06 182 PRO A C 1
ATOM 1359 O O . PRO A 1 182 ? -6.741 8.086 -1.100 1.00 67.06 182 PRO A O 1
ATOM 1362 N N . VAL A 1 183 ? -7.842 6.227 -0.506 1.00 65.31 183 VAL A N 1
ATOM 1363 C CA . VAL A 1 183 ? -8.308 5.921 -1.857 1.00 65.31 183 VAL A CA 1
ATOM 1364 C C . VAL A 1 183 ? -9.525 6.791 -2.169 1.00 65.31 183 VAL A C 1
ATOM 1366 O O . VAL A 1 183 ? -10.614 6.610 -1.619 1.00 65.31 183 VAL A O 1
ATOM 1369 N N . THR A 1 184 ? -9.346 7.741 -3.084 1.00 56.66 184 THR A N 1
ATOM 1370 C CA . THR A 1 184 ? -10.417 8.572 -3.642 1.00 56.66 184 THR A CA 1
ATOM 1371 C C . THR A 1 184 ? -10.804 8.070 -5.035 1.00 56.66 184 THR A C 1
ATOM 1373 O O . THR A 1 184 ? -9.986 7.484 -5.745 1.00 56.66 184 THR A O 1
ATOM 1376 N N . ALA A 1 185 ? -12.042 8.324 -5.469 1.00 49.94 185 ALA A N 1
ATOM 1377 C CA . ALA A 1 185 ? -12.482 7.993 -6.831 1.00 49.94 185 ALA A CA 1
ATOM 1378 C C . ALA A 1 185 ? -11.584 8.645 -7.908 1.00 49.94 185 ALA A C 1
ATOM 1380 O O . ALA A 1 185 ? -11.306 8.059 -8.958 1.00 49.94 185 ALA A O 1
ATOM 1381 N N . ASP A 1 186 ? -11.045 9.833 -7.614 1.00 49.78 186 ASP A N 1
ATOM 1382 C CA . ASP A 1 186 ? -10.112 10.541 -8.490 1.00 49.78 186 ASP A CA 1
ATOM 1383 C C . ASP A 1 186 ? -8.740 9.861 -8.581 1.00 49.78 186 ASP A C 1
ATOM 1385 O O . ASP A 1 186 ? -8.131 9.861 -9.657 1.00 49.78 186 ASP A O 1
ATOM 1389 N N . SER A 1 187 ? -8.250 9.238 -7.501 1.00 52.50 187 SER A N 1
ATOM 1390 C CA . SER A 1 187 ? -6.968 8.528 -7.526 1.00 52.50 187 SER A CA 1
ATOM 1391 C C . SER A 1 187 ? -7.058 7.245 -8.352 1.00 52.50 187 SER A C 1
ATOM 1393 O O . SER A 1 187 ? -6.176 7.000 -9.176 1.00 52.50 187 SER A O 1
ATOM 1395 N N . VAL A 1 188 ? -8.162 6.496 -8.258 1.00 51.22 188 VAL A N 1
ATOM 1396 C CA . VAL A 1 188 ? -8.405 5.299 -9.083 1.00 51.22 188 VAL A CA 1
ATOM 1397 C C . VAL A 1 188 ? -8.596 5.674 -10.555 1.00 51.22 188 VAL A C 1
ATOM 1399 O O . VAL A 1 188 ? -7.986 5.064 -11.439 1.00 51.22 188 VAL A O 1
ATOM 1402 N N . ALA A 1 189 ? -9.373 6.721 -10.852 1.00 53.97 189 ALA A N 1
ATOM 1403 C CA . ALA A 1 189 ? -9.575 7.191 -12.223 1.00 53.97 189 ALA A CA 1
ATOM 1404 C C . ALA A 1 189 ? -8.293 7.771 -12.853 1.00 53.97 189 ALA A C 1
ATOM 1406 O O . ALA A 1 189 ? -8.085 7.636 -14.064 1.00 53.97 189 ALA A O 1
ATOM 1407 N N . SER A 1 190 ? -7.433 8.410 -12.055 1.00 53.81 190 SER A N 1
ATOM 1408 C CA . SER A 1 190 ? -6.118 8.908 -12.478 1.00 53.81 190 SER A CA 1
ATOM 1409 C C . SER A 1 190 ? -5.121 7.765 -12.698 1.00 53.81 190 SER A C 1
ATOM 1411 O O . SER A 1 190 ? -4.457 7.720 -13.736 1.00 53.81 190 SER A O 1
ATOM 1413 N N . GLN A 1 191 ? -5.076 6.782 -11.793 1.00 54.84 191 GLN A N 1
ATOM 1414 C CA . GLN A 1 191 ? -4.233 5.588 -11.924 1.00 54.84 191 GLN A CA 1
ATOM 1415 C C . GLN A 1 191 ? -4.633 4.747 -13.143 1.00 54.84 191 GLN A C 1
ATOM 1417 O O . GLN A 1 191 ? -3.765 4.381 -13.936 1.00 54.84 191 GLN A O 1
ATOM 1422 N N . LYS A 1 192 ? -5.937 4.530 -13.375 1.00 57.38 192 LYS A N 1
ATOM 1423 C CA . LYS A 1 192 ? -6.450 3.853 -14.581 1.00 57.38 192 LYS A CA 1
ATOM 1424 C C . LYS A 1 192 ? -6.100 4.610 -15.867 1.00 57.38 192 LYS A C 1
ATOM 1426 O O . LYS A 1 192 ? -5.645 3.993 -16.831 1.00 57.38 192 LYS A O 1
ATOM 1431 N N . ARG A 1 193 ? -6.245 5.943 -15.885 1.00 58.53 193 ARG A N 1
ATOM 1432 C CA . ARG A 1 193 ? -5.858 6.781 -17.039 1.00 58.53 193 ARG A CA 1
ATOM 1433 C C . ARG A 1 193 ? -4.353 6.756 -17.300 1.00 58.53 193 ARG A C 1
ATOM 1435 O O . ARG A 1 193 ? -3.944 6.616 -18.449 1.00 58.53 193 ARG A O 1
ATOM 1442 N N . SER A 1 194 ? -3.536 6.844 -16.254 1.00 60.94 194 SER A N 1
ATOM 1443 C CA . SER A 1 194 ? -2.074 6.750 -16.346 1.00 60.94 194 SER A CA 1
ATOM 1444 C C . SER A 1 194 ? -1.628 5.376 -16.858 1.00 60.94 194 SER A C 1
ATOM 1446 O O . SER A 1 194 ? -0.792 5.297 -17.759 1.00 60.94 194 SER A O 1
ATOM 1448 N N . ALA A 1 195 ? -2.246 4.294 -16.373 1.00 59.47 195 ALA A N 1
ATOM 1449 C CA . ALA A 1 195 ? -1.998 2.940 -16.861 1.00 59.47 195 ALA A CA 1
ATOM 1450 C C . ALA A 1 195 ? -2.364 2.790 -18.352 1.00 59.47 195 ALA A C 1
ATOM 1452 O O . ALA A 1 195 ? -1.556 2.280 -19.130 1.00 59.47 195 ALA A O 1
ATOM 1453 N N . MET A 1 196 ? -3.526 3.304 -18.778 1.00 65.31 196 MET A N 1
ATOM 1454 C CA . MET A 1 196 ? -3.929 3.326 -20.193 1.00 65.31 196 MET A CA 1
ATOM 1455 C C . MET A 1 196 ? -2.973 4.146 -21.067 1.00 65.31 196 MET A C 1
ATOM 1457 O O . MET A 1 196 ? -2.599 3.695 -22.147 1.00 65.31 196 MET A O 1
ATOM 1461 N N . LEU A 1 197 ? -2.540 5.322 -20.603 1.00 69.81 197 LEU A N 1
ATOM 1462 C CA . LEU A 1 197 ? -1.585 6.172 -21.322 1.00 69.81 197 LEU A CA 1
ATOM 1463 C C . LEU A 1 197 ? -0.225 5.492 -21.488 1.00 69.81 197 LEU A C 1
ATOM 1465 O O . LEU A 1 197 ? 0.355 5.549 -22.571 1.00 69.81 197 LEU A O 1
ATOM 1469 N N . ARG A 1 198 ? 0.278 4.819 -20.448 1.00 68.44 198 ARG A N 1
ATOM 1470 C CA . ARG A 1 198 ? 1.543 4.068 -20.516 1.00 68.44 198 ARG A CA 1
ATOM 1471 C C . ARG A 1 198 ? 1.449 2.888 -21.473 1.00 68.44 198 ARG A C 1
ATOM 1473 O O . ARG A 1 198 ? 2.376 2.672 -22.248 1.00 68.44 198 ARG A O 1
ATOM 1480 N N . LEU A 1 199 ? 0.325 2.172 -21.466 1.00 69.50 199 LEU A N 1
ATOM 1481 C CA . LEU A 1 199 ? 0.087 1.061 -22.385 1.00 69.50 199 LEU A CA 1
ATOM 1482 C C . LEU A 1 199 ? -0.017 1.546 -23.840 1.00 69.50 199 LEU A C 1
ATOM 1484 O O . LEU A 1 199 ? 0.651 1.000 -24.717 1.00 69.50 199 LEU A O 1
ATOM 1488 N N . ALA A 1 200 ? -0.772 2.618 -24.093 1.00 74.06 200 ALA A N 1
ATOM 1489 C CA . ALA A 1 200 ? -0.850 3.244 -25.412 1.00 74.06 200 ALA A CA 1
ATOM 1490 C C . ALA A 1 200 ? 0.520 3.771 -25.878 1.00 74.06 200 ALA A C 1
ATOM 1492 O O . ALA A 1 200 ? 0.918 3.549 -27.022 1.00 74.06 200 ALA A O 1
ATOM 1493 N N . GLY A 1 201 ? 1.276 4.408 -24.979 1.00 72.25 201 GLY A N 1
ATOM 1494 C CA . GLY A 1 201 ? 2.636 4.873 -25.237 1.00 72.25 201 GLY A CA 1
ATOM 1495 C C . GLY A 1 201 ? 3.593 3.734 -25.587 1.00 72.25 201 GLY A C 1
ATOM 1496 O O . GLY A 1 201 ? 4.358 3.859 -26.540 1.00 72.25 201 GLY A O 1
ATOM 1497 N N . ALA A 1 202 ? 3.518 2.600 -24.885 1.00 71.12 202 ALA A N 1
ATOM 1498 C CA . ALA A 1 202 ? 4.346 1.429 -25.173 1.00 71.12 202 ALA A CA 1
ATOM 1499 C C . ALA A 1 202 ? 4.081 0.872 -26.583 1.00 71.12 202 ALA A C 1
ATOM 1501 O O . ALA A 1 202 ? 5.028 0.614 -27.328 1.00 71.12 202 ALA A O 1
ATOM 1502 N N . ILE A 1 203 ? 2.807 0.755 -26.978 1.00 79.38 203 ILE A N 1
ATOM 1503 C CA . ILE A 1 203 ? 2.416 0.315 -28.328 1.00 79.38 203 ILE A CA 1
ATOM 1504 C C . ILE A 1 203 ? 2.943 1.291 -29.388 1.00 79.38 203 ILE A C 1
ATOM 1506 O O . ILE A 1 203 ? 3.501 0.862 -30.399 1.00 79.38 203 ILE A O 1
ATOM 1510 N N . LEU A 1 204 ? 2.809 2.600 -29.149 1.00 82.50 204 LEU A N 1
ATOM 1511 C CA . LEU A 1 204 ? 3.286 3.630 -30.072 1.00 82.50 204 LEU A CA 1
ATOM 1512 C C . LEU A 1 204 ? 4.808 3.613 -30.233 1.00 82.50 204 LEU A C 1
ATOM 1514 O O . LEU A 1 204 ? 5.292 3.643 -31.363 1.00 82.50 204 LEU A O 1
ATOM 1518 N N . VAL A 1 205 ? 5.565 3.539 -29.135 1.00 83.12 205 VAL A N 1
ATOM 1519 C CA . VAL A 1 205 ? 7.038 3.508 -29.168 1.00 83.12 205 VAL A CA 1
ATOM 1520 C C . VAL A 1 205 ? 7.535 2.257 -29.882 1.00 83.12 205 VAL A C 1
ATOM 1522 O O . VAL A 1 205 ? 8.410 2.346 -30.746 1.00 83.12 205 VAL A O 1
ATOM 1525 N N . PHE A 1 206 ? 6.947 1.099 -29.578 1.00 74.81 206 PHE A N 1
ATOM 1526 C CA . PHE A 1 206 ? 7.308 -0.147 -30.244 1.00 74.81 206 PHE A CA 1
ATOM 1527 C C . PHE A 1 206 ? 6.979 -0.100 -31.743 1.00 74.81 206 PHE A C 1
ATOM 1529 O O . PHE A 1 206 ? 7.834 -0.399 -32.578 1.00 74.81 206 PHE A O 1
ATOM 1536 N N . GLY A 1 207 ? 5.775 0.362 -32.098 1.00 80.69 207 GLY A N 1
ATOM 1537 C CA . GLY A 1 207 ? 5.353 0.531 -33.487 1.00 80.69 207 GLY A CA 1
ATOM 1538 C C . GLY A 1 207 ? 6.244 1.503 -34.264 1.00 80.69 207 GLY A C 1
ATOM 1539 O O . GLY A 1 207 ? 6.654 1.194 -35.381 1.00 80.69 207 GLY A O 1
ATOM 1540 N N . ALA A 1 208 ? 6.610 2.639 -33.666 1.00 79.75 208 ALA A N 1
ATOM 1541 C CA . ALA A 1 208 ? 7.531 3.607 -34.259 1.00 79.75 208 ALA A CA 1
ATOM 1542 C C . ALA A 1 208 ? 8.939 3.023 -34.453 1.00 79.75 208 ALA A C 1
ATOM 1544 O O . ALA A 1 208 ? 9.557 3.267 -35.490 1.00 79.75 208 ALA A O 1
ATOM 1545 N N . GLY A 1 209 ? 9.419 2.210 -33.505 1.00 76.75 209 GLY A N 1
ATOM 1546 C CA . GLY A 1 209 ? 10.675 1.471 -33.631 1.00 76.75 209 GLY A CA 1
ATOM 1547 C C . GLY A 1 209 ? 10.668 0.520 -34.830 1.00 76.75 209 GLY A C 1
ATOM 1548 O O . GLY A 1 209 ? 11.576 0.576 -35.659 1.00 76.75 209 GLY A O 1
ATOM 1549 N N . VAL A 1 210 ? 9.613 -0.288 -34.980 1.00 82.44 210 VAL A N 1
ATOM 1550 C CA . VAL A 1 210 ? 9.443 -1.215 -36.117 1.00 82.44 210 VAL A CA 1
ATOM 1551 C C . VAL A 1 210 ? 9.308 -0.468 -37.448 1.00 82.44 210 VAL A C 1
ATOM 1553 O O . VAL A 1 210 ? 9.932 -0.838 -38.443 1.00 82.44 210 VAL A O 1
ATOM 1556 N N . LEU A 1 211 ? 8.520 0.611 -37.492 1.00 80.19 211 LEU A N 1
ATOM 1557 C CA . LEU A 1 211 ? 8.364 1.405 -38.711 1.00 80.19 211 LEU A CA 1
ATOM 1558 C C . LEU A 1 211 ? 9.675 2.098 -39.103 1.00 80.19 211 LEU A C 1
ATOM 1560 O O . LEU A 1 211 ? 10.005 2.171 -40.288 1.00 80.19 211 LEU A O 1
ATOM 1564 N N . GLY A 1 212 ? 10.412 2.610 -38.116 1.00 77.25 212 GLY A N 1
ATOM 1565 C CA . GLY A 1 212 ? 11.699 3.271 -38.299 1.00 77.25 212 GLY A CA 1
ATOM 1566 C C . GLY A 1 212 ? 12.745 2.324 -38.877 1.00 77.25 212 GLY A C 1
ATOM 1567 O O . GLY A 1 212 ? 13.363 2.650 -39.895 1.00 77.25 212 GLY A O 1
ATOM 1568 N N . THR A 1 213 ? 12.887 1.123 -38.306 1.00 73.94 213 THR A N 1
ATOM 1569 C CA . THR A 1 213 ? 13.798 0.104 -38.847 1.00 73.94 213 THR A CA 1
ATOM 1570 C C . THR A 1 213 ? 13.396 -0.328 -40.253 1.00 73.94 213 THR A C 1
ATOM 1572 O O . THR A 1 213 ? 14.242 -0.341 -41.150 1.00 73.94 213 THR A O 1
ATOM 1575 N N . TYR A 1 214 ? 12.107 -0.579 -40.495 1.00 80.31 214 TYR A N 1
ATOM 1576 C CA . TYR A 1 214 ? 11.602 -0.927 -41.824 1.00 80.31 214 TYR A CA 1
ATOM 1577 C C . TYR A 1 214 ? 11.897 0.160 -42.869 1.00 80.31 214 TYR A C 1
ATOM 1579 O O . TYR A 1 214 ? 12.332 -0.142 -43.982 1.00 80.31 214 TYR A O 1
ATOM 1587 N N . ARG A 1 215 ? 11.715 1.442 -42.523 1.00 81.00 215 ARG A N 1
ATOM 1588 C CA . ARG A 1 215 ? 11.955 2.560 -43.449 1.00 81.00 215 ARG A CA 1
ATOM 1589 C C . ARG A 1 215 ? 13.435 2.713 -43.801 1.00 81.00 215 ARG A C 1
ATOM 1591 O O . ARG A 1 215 ? 13.748 2.986 -44.959 1.00 81.00 215 ARG A O 1
ATOM 1598 N N . VAL A 1 216 ? 14.329 2.508 -42.832 1.00 77.69 216 VAL A N 1
ATOM 1599 C CA . VAL A 1 216 ? 15.788 2.507 -43.046 1.00 77.69 216 VAL A CA 1
ATOM 1600 C C . VAL A 1 216 ? 16.199 1.367 -43.982 1.00 77.69 216 VAL A C 1
ATOM 1602 O O . VAL A 1 216 ? 16.978 1.590 -44.908 1.00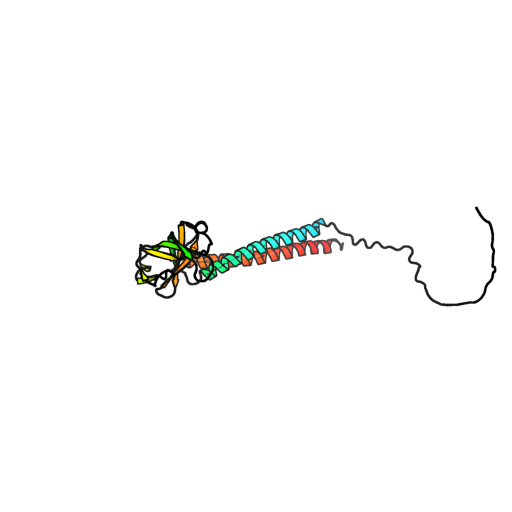 77.69 216 VAL A O 1
ATOM 1605 N N . ILE A 1 217 ? 15.626 0.173 -43.804 1.00 72.62 217 ILE A N 1
ATOM 1606 C CA . ILE A 1 217 ? 15.889 -0.986 -44.670 1.00 72.62 217 ILE A CA 1
ATOM 1607 C C . ILE A 1 217 ? 15.348 -0.744 -46.092 1.00 72.62 217 ILE A C 1
ATOM 1609 O O . ILE A 1 217 ? 16.069 -0.938 -47.070 1.00 72.62 217 ILE A O 1
ATOM 1613 N N . ARG A 1 218 ? 14.108 -0.255 -46.225 1.00 74.69 218 ARG A N 1
ATOM 1614 C CA . ARG A 1 218 ? 13.453 -0.019 -47.524 1.00 74.69 218 ARG A CA 1
ATOM 1615 C C . ARG A 1 218 ? 14.115 1.088 -48.345 1.00 74.69 218 ARG A C 1
ATOM 1617 O O . ARG A 1 218 ? 14.267 0.923 -49.551 1.00 74.69 218 ARG A O 1
ATOM 1624 N N . LYS A 1 219 ? 14.507 2.206 -47.719 1.00 69.12 219 LYS A N 1
ATOM 1625 C CA . LYS A 1 219 ? 15.166 3.327 -48.417 1.00 69.12 219 LYS A CA 1
ATOM 1626 C C . LYS A 1 219 ? 16.472 2.887 -49.090 1.00 69.12 219 LYS A C 1
ATOM 1628 O O . LYS A 1 219 ? 16.832 3.435 -50.121 1.00 69.12 219 LYS A O 1
ATOM 1633 N N . ARG A 1 220 ? 17.144 1.872 -48.542 1.00 60.75 220 ARG A N 1
ATOM 1634 C CA . ARG A 1 220 ? 18.360 1.305 -49.129 1.00 60.75 220 ARG A CA 1
ATOM 1635 C C . ARG A 1 220 ? 18.072 0.400 -50.326 1.00 60.75 220 ARG A C 1
ATOM 1637 O O . ARG A 1 220 ? 18.757 0.529 -51.326 1.00 60.75 220 ARG A O 1
ATOM 1644 N N . ASN A 1 221 ? 17.052 -0.456 -50.253 1.00 58.94 221 ASN A N 1
ATOM 1645 C CA . ASN A 1 221 ? 16.714 -1.362 -51.360 1.00 58.94 221 ASN A CA 1
ATOM 1646 C C . ASN A 1 221 ? 16.271 -0.610 -52.632 1.00 58.94 221 ASN A C 1
ATOM 1648 O O . ASN A 1 221 ? 16.372 -1.155 -53.721 1.00 58.94 221 ASN A O 1
ATOM 1652 N N . GLY A 1 222 ? 15.787 0.631 -52.494 1.00 58.03 222 GLY A N 1
ATOM 1653 C CA . GLY A 1 222 ? 15.514 1.519 -53.630 1.00 58.03 222 GLY A CA 1
ATOM 1654 C C . GLY A 1 222 ? 16.735 2.291 -54.147 1.00 58.03 222 GLY A C 1
ATOM 1655 O O . GLY A 1 222 ? 16.714 2.714 -55.289 1.00 58.03 222 GLY A O 1
ATOM 1656 N N . ALA A 1 223 ? 17.787 2.463 -53.338 1.00 55.38 223 ALA A N 1
ATOM 1657 C CA . ALA A 1 223 ? 19.010 3.183 -53.719 1.00 55.38 223 ALA A CA 1
ATOM 1658 C C . ALA A 1 223 ? 20.058 2.290 -54.410 1.00 55.38 223 ALA A C 1
ATOM 1660 O O . ALA A 1 223 ? 21.043 2.793 -54.928 1.00 55.38 223 ALA A O 1
ATOM 1661 N N . THR A 1 224 ? 19.870 0.968 -54.388 1.00 51.97 224 THR A N 1
ATOM 1662 C CA . THR A 1 224 ? 20.718 -0.021 -55.078 1.00 51.97 224 THR A CA 1
ATOM 1663 C C . THR A 1 224 ? 20.144 -0.465 -56.429 1.00 51.97 224 THR A C 1
ATOM 1665 O O . THR A 1 224 ? 20.651 -1.418 -57.007 1.00 51.97 224 THR A O 1
ATOM 1668 N N . ALA A 1 225 ? 19.053 0.155 -56.890 1.00 50.44 225 ALA A N 1
ATOM 1669 C CA . ALA A 1 225 ? 18.332 -0.208 -58.115 1.00 50.44 225 ALA A CA 1
ATOM 1670 C C . ALA A 1 225 ? 18.383 0.884 -59.208 1.00 50.44 225 ALA A C 1
ATOM 1672 O O . ALA A 1 225 ? 17.654 0.772 -60.192 1.00 50.44 225 ALA A O 1
ATOM 1673 N N . GLU A 1 226 ? 19.214 1.918 -59.027 1.00 41.41 226 GLU A N 1
ATOM 1674 C CA . GLU A 1 226 ? 19.545 2.946 -60.031 1.00 41.41 226 GLU A CA 1
ATOM 1675 C C . GLU A 1 226 ? 20.988 2.789 -60.517 1.00 41.41 226 GLU A C 1
ATOM 1677 O O . GLU A 1 226 ? 21.853 2.448 -59.676 1.00 41.41 226 GLU A O 1
#

Foldseek 3Di:
DDDDDDDDDDDDDDDDDDDDPDDDDPPPPPDDDPPPPPVVPPDVVLVVVLVVLLVVLLVLLVVLLVVLVVLVVVLVLCPPQAVFKDKWKWFFDDWAQDPVDRWIWTKTKTFAAQDQLLAQAFEDQVPDDTDRDGHRDIDIHIAPDTHHDPVVDDRMWMFMWGDDPDGYIYTSHIDHPPPDDRHHPVSSVVSVVSSVVSNVVSVVSNVCSVVVSVVSVVVVVVVVPD

Organism: NCBI:txid85336